Protein AF-0000000077507469 (afdb_homodimer)

Radius of gyration: 17.59 Å; Cα contacts (8 Å, |Δi|>4): 578; chains: 2; bounding box: 38×45×39 Å

Structure (mmCIF, N/CA/C/O backbone):
data_AF-0000000077507469-model_v1
#
loop_
_entity.id
_entity.type
_entity.pdbx_description
1 polymer 'Hypp2813 protein'
#
loop_
_atom_site.group_PDB
_atom_site.id
_atom_site.type_symbol
_atom_site.label_atom_id
_atom_site.label_alt_id
_atom_site.label_comp_id
_atom_site.label_asym_id
_atom_site.label_entity_id
_atom_site.label_seq_id
_atom_site.pdbx_PDB_ins_code
_atom_site.Cartn_x
_atom_site.Cartn_y
_atom_site.Cartn_z
_atom_site.occupancy
_atom_site.B_iso_or_equiv
_atom_site.auth_seq_id
_atom_site.auth_comp_id
_atom_site.auth_asym_id
_atom_site.auth_atom_id
_atom_site.pdbx_PDB_model_num
ATOM 1 N N . MET A 1 1 ? 20.359 3.641 8.773 1 57.88 1 MET A N 1
ATOM 2 C CA . MET A 1 1 ? 19.062 3.16 9.266 1 57.88 1 MET A CA 1
ATOM 3 C C . MET A 1 1 ? 18.5 4.102 10.32 1 57.88 1 MET A C 1
ATOM 5 O O . MET A 1 1 ? 17.328 4.473 10.273 1 57.88 1 MET A O 1
ATOM 9 N N . ALA A 1 2 ? 19.266 4.426 11.336 1 54.03 2 ALA A N 1
ATOM 10 C CA . ALA A 1 2 ? 18.859 5.336 12.406 1 54.03 2 ALA A CA 1
ATOM 11 C C . ALA A 1 2 ? 18.375 6.668 11.836 1 54.03 2 ALA A C 1
ATOM 13 O O . ALA A 1 2 ? 17.359 7.215 12.289 1 54.03 2 ALA A O 1
ATOM 14 N N . ASP A 1 3 ? 18.875 6.922 10.766 1 82.25 3 ASP A N 1
ATOM 15 C CA . ASP A 1 3 ? 18.578 8.227 10.172 1 82.25 3 ASP A CA 1
ATOM 16 C C . ASP A 1 3 ? 17.25 8.203 9.422 1 82.25 3 ASP A C 1
ATOM 18 O O . ASP A 1 3 ? 16.422 9.102 9.586 1 82.25 3 ASP A O 1
ATOM 22 N N . ALA A 1 4 ? 16.844 7.023 8.906 1 85.5 4 ALA A N 1
ATOM 23 C CA . ALA A 1 4 ? 15.586 6.926 8.18 1 85.5 4 ALA A CA 1
ATOM 24 C C . ALA A 1 4 ? 14.398 6.934 9.133 1 85.5 4 ALA A C 1
ATOM 26 O O . ALA A 1 4 ? 13.367 7.559 8.852 1 85.5 4 ALA A O 1
ATOM 27 N N . LYS A 1 5 ? 14.57 6.254 10.266 1 91.56 5 LYS A N 1
ATOM 28 C CA . LYS A 1 5 ? 13.5 6.184 11.258 1 91.56 5 LYS A CA 1
ATOM 29 C C . LYS A 1 5 ? 13.156 7.57 11.797 1 91.56 5 LYS A C 1
ATOM 31 O O . LYS A 1 5 ? 11.984 7.926 11.914 1 91.56 5 LYS A O 1
ATOM 36 N N . ALA A 1 6 ? 14.141 8.258 12.109 1 93.19 6 ALA A N 1
ATOM 37 C CA . ALA A 1 6 ? 13.93 9.602 12.641 1 93.19 6 ALA A CA 1
ATOM 38 C C . ALA A 1 6 ? 13.32 10.523 11.586 1 93.19 6 ALA A C 1
ATOM 40 O O . ALA A 1 6 ? 12.445 11.336 11.898 1 93.19 6 ALA A O 1
ATOM 41 N N . LEU A 1 7 ? 13.789 10.414 10.406 1 92.81 7 LEU A N 1
ATOM 42 C CA . LEU A 1 7 ? 13.289 11.227 9.305 1 92.81 7 LEU A CA 1
ATOM 43 C C . LEU A 1 7 ? 11.812 10.938 9.047 1 92.81 7 LEU A C 1
ATOM 45 O O . LEU A 1 7 ? 11.008 11.859 8.93 1 92.81 7 LEU A O 1
ATOM 49 N N . ILE A 1 8 ? 11.453 9.695 9.008 1 95.88 8 ILE A N 1
ATOM 50 C CA . ILE A 1 8 ? 10.078 9.289 8.727 1 95.88 8 ILE A CA 1
ATOM 51 C C . ILE A 1 8 ? 9.172 9.695 9.898 1 95.88 8 ILE A C 1
ATOM 53 O O . ILE A 1 8 ? 8.047 10.141 9.688 1 95.88 8 ILE A O 1
ATOM 57 N N . ALA A 1 9 ? 9.734 9.492 11.078 1 96.44 9 ALA A N 1
ATOM 58 C CA . ALA A 1 9 ? 8.961 9.93 12.242 1 96.44 9 ALA A CA 1
ATOM 59 C C . ALA A 1 9 ? 8.641 11.414 12.164 1 96.44 9 ALA A C 1
ATOM 61 O O . ALA A 1 9 ? 7.52 11.828 12.477 1 96.44 9 ALA A O 1
ATOM 62 N N . ALA A 1 10 ? 9.586 12.195 11.797 1 96.56 10 ALA A N 1
ATOM 63 C CA . ALA A 1 10 ? 9.375 13.641 11.664 1 96.56 10 ALA A CA 1
ATOM 64 C C . ALA A 1 10 ? 8.359 13.945 10.57 1 96.56 10 ALA A C 1
ATOM 66 O O . ALA A 1 10 ? 7.504 14.82 10.742 1 96.56 10 ALA A O 1
ATOM 67 N N . GLN A 1 11 ? 8.453 13.266 9.43 1 97.38 11 GLN A N 1
ATOM 68 C CA . GLN A 1 11 ? 7.504 13.445 8.336 1 97.38 11 GLN A CA 1
ATOM 69 C C . GLN A 1 11 ? 6.094 13.055 8.766 1 97.38 11 GLN A C 1
ATOM 71 O O . GLN A 1 11 ? 5.129 13.758 8.453 1 97.38 11 GLN A O 1
ATOM 76 N N . ASN A 1 12 ? 5.969 11.945 9.461 1 98.62 12 ASN A N 1
ATOM 77 C CA . ASN A 1 12 ? 4.672 11.484 9.938 1 98.62 12 ASN A CA 1
ATOM 78 C C . ASN A 1 12 ? 4.062 12.469 10.938 1 98.62 12 ASN A C 1
ATOM 80 O O . ASN A 1 12 ? 2.852 12.695 10.938 1 98.62 12 ASN A O 1
ATOM 84 N N . GLN A 1 13 ? 4.941 13.008 11.727 1 98.5 13 GLN A N 1
ATOM 85 C CA . GLN A 1 13 ? 4.469 14.008 12.68 1 98.5 13 GLN A CA 1
ATOM 86 C C . GLN A 1 13 ? 3.883 15.227 11.953 1 98.5 13 GLN A C 1
ATOM 88 O O . GLN A 1 13 ? 2.861 15.766 12.375 1 98.5 13 GLN A O 1
ATOM 93 N N . LYS A 1 14 ? 4.512 15.695 10.898 1 98.69 14 LYS A N 1
ATOM 94 C CA . LYS A 1 14 ? 3.979 16.797 10.102 1 98.69 14 LYS A CA 1
ATOM 95 C C . LYS A 1 14 ? 2.617 16.438 9.508 1 98.69 14 LYS A C 1
ATOM 97 O O . LYS A 1 14 ? 1.699 17.266 9.516 1 98.69 14 LYS A O 1
ATOM 102 N N . PHE A 1 15 ? 2.521 15.25 9.016 1 98.88 15 PHE A N 1
ATOM 103 C CA . PHE A 1 15 ? 1.272 14.773 8.43 1 98.88 15 PHE A CA 1
ATOM 104 C C . PHE A 1 15 ? 0.148 14.805 9.461 1 98.88 15 PHE A C 1
ATOM 106 O O . PHE A 1 15 ? -0.914 15.383 9.211 1 98.88 15 PHE A O 1
ATOM 113 N N . MET A 1 16 ? 0.421 14.227 10.625 1 98.81 16 MET A N 1
ATOM 114 C CA . MET A 1 16 ? -0.571 14.148 11.688 1 98.81 16 MET A CA 1
ATOM 115 C C . MET A 1 16 ? -0.954 15.547 12.18 1 98.81 16 MET A C 1
ATOM 117 O O . MET A 1 16 ? -2.123 15.812 12.461 1 98.81 16 MET A O 1
ATOM 121 N N . ALA A 1 17 ? -0.011 16.422 12.242 1 98.75 17 ALA A N 1
ATOM 122 C CA . ALA A 1 17 ? -0.265 17.781 12.688 1 98.75 17 ALA A CA 1
ATOM 123 C C . ALA A 1 17 ? -1.161 18.531 11.695 1 98.75 17 ALA A C 1
ATOM 125 O O . ALA A 1 17 ? -2.092 19.234 12.102 1 98.75 17 ALA A O 1
ATOM 126 N N . CYS A 1 18 ? -0.852 18.406 10.367 1 98.81 18 CYS A N 1
ATOM 127 C CA . CYS A 1 18 ? -1.681 19.031 9.352 1 98.81 18 CYS A CA 1
ATOM 128 C C . CYS A 1 18 ? -3.107 18.5 9.398 1 98.81 18 CYS A C 1
ATOM 130 O O . CYS A 1 18 ? -4.066 19.266 9.281 1 98.81 18 CYS A O 1
ATOM 132 N N . PHE A 1 19 ? -3.232 17.203 9.555 1 98.69 19 PHE A N 1
ATOM 133 C CA . PHE A 1 19 ? -4.555 16.594 9.617 1 98.69 19 PHE A CA 1
ATOM 134 C C . PHE A 1 19 ? -5.34 17.125 10.812 1 98.69 19 PHE A C 1
ATOM 136 O O . PHE A 1 19 ? -6.496 17.531 10.672 1 98.69 19 PHE A O 1
ATOM 143 N N 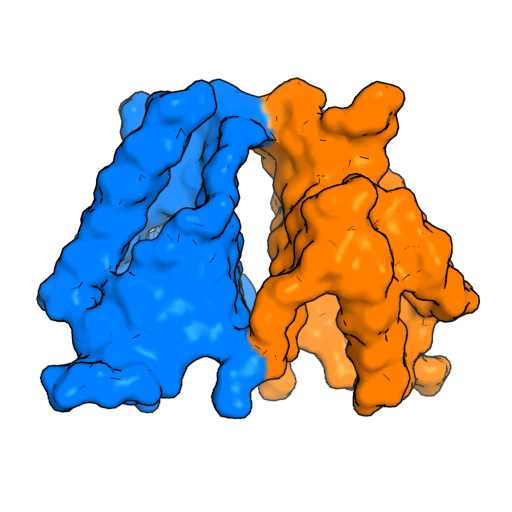. LYS A 1 20 ? -4.734 17.125 11.969 1 97.94 20 LYS A N 1
ATOM 144 C CA . LYS A 1 20 ? -5.375 17.594 13.195 1 97.94 20 LYS A CA 1
ATOM 145 C C . LYS A 1 20 ? -5.82 19.047 13.062 1 97.94 20 LYS A C 1
ATOM 147 O O . LYS A 1 20 ? -6.895 19.422 13.539 1 97.94 20 LYS A O 1
ATOM 152 N N . ALA A 1 21 ? -5.055 19.844 12.398 1 98.19 21 ALA A N 1
ATOM 153 C CA . ALA A 1 21 ? -5.32 21.266 12.234 1 98.19 21 ALA A CA 1
ATOM 154 C C . ALA A 1 21 ? -6.324 21.516 11.109 1 98.19 21 ALA A C 1
ATOM 156 O O . ALA A 1 21 ? -6.707 22.656 10.859 1 98.19 21 ALA A O 1
ATOM 157 N N . ASN A 1 22 ? -6.691 20.438 10.406 1 97.94 22 ASN A N 1
ATOM 158 C CA . ASN A 1 22 ? -7.527 20.531 9.211 1 97.94 22 ASN A CA 1
ATOM 159 C C . ASN A 1 22 ? -6.871 21.391 8.133 1 97.94 22 ASN A C 1
ATOM 161 O O . ASN A 1 22 ? -7.551 22.141 7.434 1 97.94 22 ASN A O 1
ATOM 165 N N . ASP A 1 23 ? -5.602 21.391 8.117 1 98.56 23 ASP A N 1
ATOM 166 C CA . ASP A 1 23 ? -4.824 22.062 7.074 1 98.56 23 ASP A CA 1
ATOM 167 C C . ASP A 1 23 ? -4.57 21.109 5.898 1 98.56 23 ASP A C 1
ATOM 169 O O . ASP A 1 23 ? -3.434 20.688 5.676 1 98.56 23 ASP A O 1
ATOM 173 N N . MET A 1 24 ? -5.574 20.938 5.07 1 98.25 24 MET A N 1
ATOM 174 C CA . MET A 1 24 ? -5.492 19.953 4.004 1 98.25 24 MET A CA 1
ATOM 175 C C . MET A 1 24 ? -4.57 20.422 2.887 1 98.25 24 MET A C 1
ATOM 177 O O . MET A 1 24 ? -3.914 19.609 2.232 1 98.25 24 MET A O 1
ATOM 181 N N . LYS A 1 25 ? -4.523 21.672 2.711 1 98.25 25 LYS A N 1
ATOM 182 C CA . LYS A 1 25 ? -3.561 22.188 1.744 1 98.25 25 LYS A CA 1
ATOM 183 C C . LYS A 1 25 ? -2.129 21.938 2.207 1 98.25 25 LYS A C 1
ATOM 185 O O . LYS A 1 25 ? -1.276 21.531 1.417 1 98.25 25 LYS A O 1
ATOM 190 N N . GLY A 1 26 ? -1.85 22.266 3.488 1 98.69 26 GLY A N 1
ATOM 191 C CA . GLY A 1 26 ? -0.547 21.969 4.059 1 98.69 26 GLY A CA 1
ATOM 192 C C . GLY A 1 26 ? -0.196 20.484 3.986 1 98.69 26 GLY A C 1
ATOM 193 O O . GLY A 1 26 ? 0.949 20.125 3.703 1 98.69 26 GLY A O 1
ATOM 194 N N . LEU A 1 27 ? -1.192 19.641 4.23 1 98.81 27 LEU A N 1
ATOM 195 C CA . LEU A 1 27 ? -0.998 18.203 4.148 1 98.81 27 LEU A CA 1
ATOM 196 C C . LEU A 1 27 ? -0.625 17.781 2.732 1 98.81 27 LEU A C 1
ATOM 198 O O . LEU A 1 27 ? 0.323 17.016 2.535 1 98.81 27 LEU A O 1
ATOM 202 N N . ALA A 1 28 ? -1.371 18.281 1.758 1 98.75 28 ALA A N 1
ATOM 203 C CA . ALA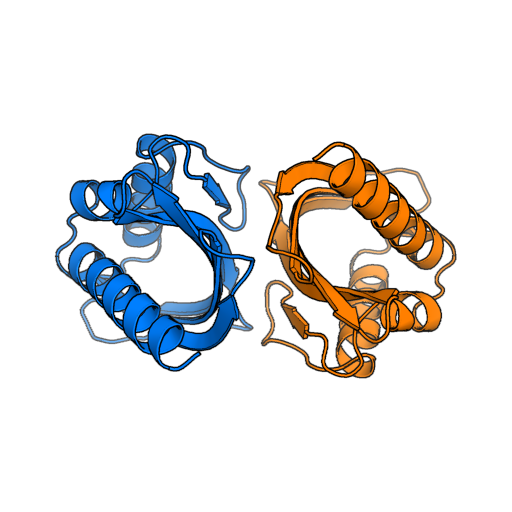 A 1 28 ? -1.096 17.969 0.356 1 98.75 28 ALA A CA 1
ATOM 204 C C . ALA A 1 28 ? 0.305 18.422 -0.04 1 98.75 28 ALA A C 1
ATOM 206 O O . ALA A 1 28 ? 0.966 17.781 -0.86 1 98.75 28 ALA A O 1
ATOM 207 N N . ASN A 1 29 ? 0.76 19.5 0.568 1 98.75 29 ASN A N 1
ATOM 208 C CA . ASN A 1 29 ? 2.07 20.062 0.254 1 98.75 29 ASN A CA 1
ATOM 209 C C . ASN A 1 29 ? 3.199 19.188 0.79 1 98.75 29 ASN A C 1
ATOM 211 O O . ASN A 1 29 ? 4.367 19.391 0.455 1 98.75 29 ASN A O 1
ATOM 215 N N . LEU A 1 30 ? 2.863 18.234 1.65 1 98.81 30 LEU A N 1
ATOM 216 C CA . LEU A 1 30 ? 3.854 17.25 2.096 1 98.81 30 LEU A CA 1
ATOM 217 C C . LEU A 1 30 ? 4.125 16.219 1.007 1 98.81 30 LEU A C 1
ATOM 219 O O . LEU A 1 30 ? 5.082 15.445 1.104 1 98.81 30 LEU A O 1
ATOM 223 N N . PHE A 1 31 ? 3.297 16.188 -0.024 1 98.88 31 PHE A N 1
ATOM 224 C CA . PHE A 1 31 ? 3.461 15.281 -1.151 1 98.88 31 PHE A CA 1
ATOM 225 C C . PHE A 1 31 ? 4.258 15.945 -2.27 1 98.88 31 PHE A C 1
ATOM 227 O O . PHE A 1 31 ? 4.277 17.172 -2.383 1 98.88 31 PHE A O 1
ATOM 234 N N . THR A 1 32 ? 4.961 15.094 -3.037 1 98.38 32 THR A N 1
ATOM 235 C CA . THR A 1 32 ? 5.48 15.617 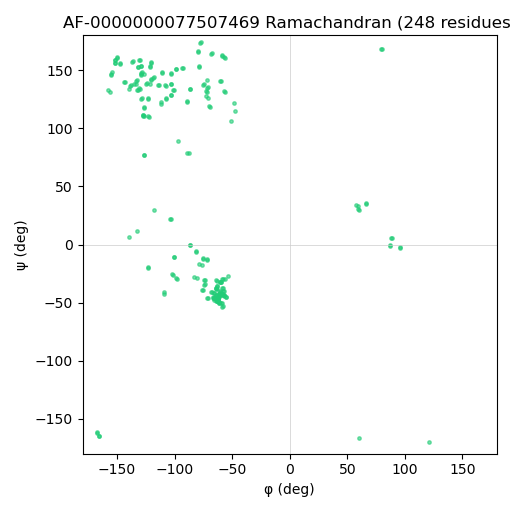-4.297 1 98.38 32 THR A CA 1
ATOM 236 C C . THR A 1 32 ? 4.352 16.172 -5.164 1 98.38 32 THR A C 1
ATOM 238 O O . THR A 1 32 ? 3.186 15.82 -4.969 1 98.38 32 THR A O 1
ATOM 241 N N . GLU A 1 33 ? 4.707 17.016 -6.152 1 98.25 33 GLU A N 1
ATOM 242 C CA . GLU A 1 33 ? 3.705 17.594 -7.039 1 98.25 33 GLU A CA 1
ATOM 243 C C . GLU A 1 33 ? 2.955 16.5 -7.805 1 98.25 33 GLU A C 1
ATOM 245 O O . GLU A 1 33 ? 1.765 16.656 -8.086 1 98.25 33 GLU A O 1
ATOM 250 N N . ASP A 1 34 ? 3.639 15.422 -8.094 1 97.75 34 ASP A N 1
ATOM 251 C CA . ASP A 1 34 ? 3.041 14.305 -8.82 1 97.75 34 ASP A CA 1
ATOM 252 C C . ASP A 1 34 ? 2.721 13.148 -7.879 1 97.75 34 ASP A C 1
ATOM 254 O O . ASP A 1 34 ? 2.725 11.984 -8.289 1 97.75 34 ASP A O 1
ATOM 258 N N . GLY A 1 35 ? 2.594 13.461 -6.605 1 98.12 35 GLY A N 1
ATOM 259 C CA . GLY A 1 35 ? 2.264 12.422 -5.637 1 98.12 35 GLY A CA 1
ATOM 260 C C . GLY A 1 35 ? 0.952 11.727 -5.938 1 98.12 35 GLY A C 1
ATOM 261 O O . GLY A 1 35 ? 0.156 12.203 -6.746 1 98.12 35 GLY A O 1
ATOM 262 N N . LYS A 1 36 ? 0.743 10.578 -5.355 1 98.31 36 LYS A N 1
ATOM 263 C CA . LYS A 1 36 ? -0.439 9.75 -5.574 1 98.31 36 LYS A CA 1
ATOM 264 C C . LYS A 1 36 ? -1.019 9.266 -4.246 1 98.31 36 LYS A C 1
ATOM 266 O O . LYS A 1 36 ? -0.274 8.922 -3.324 1 98.31 36 LYS A O 1
ATOM 271 N N . ILE A 1 37 ? -2.271 9.25 -4.203 1 98.88 37 ILE A N 1
ATOM 272 C CA . ILE A 1 37 ? -2.967 8.641 -3.074 1 98.88 37 ILE A CA 1
ATOM 273 C C . ILE A 1 37 ? -3.938 7.574 -3.584 1 98.88 37 ILE A C 1
ATOM 275 O O . ILE A 1 37 ? -4.609 7.773 -4.602 1 98.88 37 ILE A O 1
ATOM 279 N N . MET A 1 38 ? -3.988 6.48 -2.91 1 98.88 38 MET A N 1
ATOM 280 C CA . MET A 1 38 ? -4.707 5.277 -3.324 1 98.88 38 MET A CA 1
ATOM 281 C C . MET A 1 38 ? -5.656 4.809 -2.227 1 98.88 38 MET A C 1
ATOM 283 O O . MET A 1 38 ? -5.379 3.824 -1.539 1 98.88 38 MET A O 1
ATOM 287 N N . PRO A 1 39 ? -6.785 5.488 -2.105 1 98.5 39 PRO A N 1
ATOM 288 C CA . PRO A 1 39 ? -7.758 5.148 -1.065 1 98.5 39 PRO A CA 1
ATOM 289 C C . PRO A 1 39 ? -8.609 3.93 -1.428 1 98.5 39 PRO A C 1
ATOM 291 O O . PRO A 1 39 ? -8.781 3.623 -2.609 1 98.5 39 PRO A O 1
ATOM 294 N N . PRO A 1 40 ? -9.094 3.223 -0.358 1 97.69 40 PRO A N 1
ATOM 295 C CA . PRO A 1 40 ? -10.086 2.195 -0.685 1 97.69 40 PRO A CA 1
ATOM 296 C C . PRO A 1 40 ? -11.328 2.768 -1.358 1 97.69 40 PRO A C 1
ATOM 298 O O . PRO A 1 40 ? -11.773 3.869 -1.017 1 97.69 40 PRO A O 1
ATOM 301 N N . GLY A 1 41 ? -11.805 2.029 -2.334 1 96.69 41 GLY A N 1
ATOM 302 C CA . GLY A 1 41 ? -13.109 2.348 -2.898 1 96.69 41 GLY A CA 1
ATOM 303 C C . GLY A 1 41 ? -13.039 3.344 -4.039 1 96.69 41 GLY A C 1
ATOM 304 O O . GLY 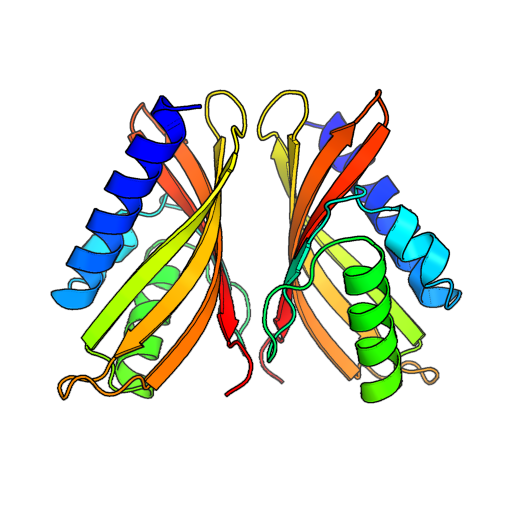A 1 41 ? -14.07 3.811 -4.531 1 96.69 41 GLY A O 1
ATOM 305 N N . SER A 1 42 ? -11.891 3.717 -4.469 1 97 42 SER A N 1
ATOM 306 C CA . SER A 1 42 ? -11.727 4.66 -5.57 1 97 42 SER A CA 1
ATOM 307 C C . SER A 1 42 ? -10.438 4.398 -6.34 1 97 42 SER A C 1
ATOM 309 O O . SER A 1 42 ? -9.555 3.691 -5.855 1 97 42 SER A O 1
ATOM 311 N N . ASP A 1 43 ? -10.391 4.922 -7.566 1 97.38 43 ASP A N 1
ATOM 312 C CA . ASP A 1 43 ? -9.148 4.867 -8.344 1 97.38 43 ASP A CA 1
ATOM 313 C C . ASP A 1 43 ? -8.07 5.742 -7.711 1 97.38 43 ASP A C 1
ATOM 315 O O . ASP A 1 43 ? -8.359 6.566 -6.84 1 97.38 43 ASP A O 1
ATOM 319 N N . THR A 1 44 ? -6.844 5.52 -8.133 1 98.5 44 THR A N 1
ATOM 320 C CA . THR A 1 44 ? -5.723 6.355 -7.715 1 98.5 44 THR A CA 1
ATOM 321 C C . THR A 1 44 ? -5.984 7.82 -8.047 1 98.5 44 THR A C 1
ATOM 323 O O . THR A 1 44 ? -6.43 8.141 -9.156 1 98.5 44 THR A O 1
ATOM 326 N N . ARG A 1 45 ? -5.766 8.648 -7.086 1 98.62 45 ARG A N 1
ATOM 327 C CA . ARG A 1 45 ? -5.805 10.086 -7.34 1 98.62 45 ARG A CA 1
ATOM 328 C C . ARG A 1 45 ? -4.395 10.664 -7.426 1 98.62 45 ARG A C 1
ATOM 330 O O . ARG A 1 45 ? -3.523 10.312 -6.629 1 98.62 45 ARG A O 1
ATOM 337 N N . HIS A 1 46 ? -4.23 11.539 -8.398 1 98.44 46 HIS A N 1
ATOM 338 C CA . HIS A 1 46 ? -2.895 12.047 -8.688 1 98.44 46 HIS A CA 1
ATOM 339 C C . HIS A 1 46 ? -2.773 13.523 -8.32 1 98.44 46 HIS A C 1
ATOM 341 O O . HIS A 1 46 ? -3.736 14.281 -8.453 1 98.44 46 HIS A O 1
ATOM 347 N N . GLY A 1 47 ? -1.559 13.891 -7.895 1 98.56 47 GLY A N 1
ATOM 348 C CA . GLY A 1 47 ? -1.243 15.281 -7.605 1 98.56 47 GLY A CA 1
ATOM 349 C C . GLY A 1 47 ? -1.732 15.734 -6.246 1 98.56 47 GLY A C 1
ATOM 350 O O . GLY A 1 47 ? -2.541 15.047 -5.613 1 98.56 47 GLY A O 1
ATOM 351 N N . ARG A 1 48 ? -1.267 16.891 -5.84 1 98.75 48 ARG A N 1
ATOM 352 C CA . ARG A 1 48 ? -1.599 17.453 -4.531 1 98.75 48 ARG A CA 1
ATOM 353 C C . ARG A 1 48 ? -3.092 17.75 -4.422 1 98.75 48 ARG A C 1
ATOM 355 O O . ARG A 1 48 ? -3.68 17.609 -3.35 1 98.75 48 ARG A O 1
ATOM 362 N N . GLU A 1 49 ? -3.668 18.062 -5.562 1 98.5 49 GLU A N 1
ATOM 363 C CA . GLU A 1 49 ? -5.113 18.266 -5.555 1 98.5 49 GLU A CA 1
ATOM 364 C C . GLU A 1 49 ? -5.855 16.969 -5.238 1 98.5 49 GLU A C 1
ATOM 366 O O . GLU A 1 49 ? -6.828 16.984 -4.48 1 98.5 49 GLU A O 1
ATOM 371 N N . GLY A 1 50 ? -5.457 15.883 -5.875 1 98.56 50 GLY A N 1
ATOM 372 C CA . GLY A 1 50 ? -6.043 14.586 -5.57 1 98.56 50 GLY A CA 1
ATOM 373 C C . GLY A 1 50 ? -5.875 14.18 -4.117 1 98.56 50 GLY A C 1
ATOM 374 O O . GLY A 1 50 ? -6.82 13.688 -3.492 1 98.56 50 GLY A O 1
ATOM 375 N N . VAL A 1 51 ? -4.703 14.398 -3.568 1 98.69 51 VAL A N 1
ATOM 376 C CA . VAL A 1 51 ? -4.406 14.078 -2.176 1 98.69 51 VAL A CA 1
ATOM 377 C C . VAL A 1 51 ? -5.32 14.875 -1.254 1 98.69 51 VAL A C 1
ATOM 379 O O . VAL A 1 51 ? -5.953 14.32 -0.356 1 98.69 51 VAL A O 1
ATOM 382 N N . GLN A 1 52 ? -5.348 16.188 -1.537 1 98.69 52 GLN A N 1
ATOM 383 C CA . GLN A 1 52 ? -6.188 17.062 -0.725 1 98.69 52 GLN A CA 1
ATOM 384 C C . GLN A 1 52 ? -7.641 16.609 -0.75 1 98.69 52 GLN A C 1
ATOM 386 O O . GLN A 1 52 ? -8.305 16.562 0.291 1 98.69 52 GLN A O 1
ATOM 391 N N . HIS A 1 53 ? -8.102 16.266 -1.912 1 98.5 53 HIS A N 1
ATOM 392 C CA . HIS A 1 53 ? -9.492 15.836 -2.061 1 98.5 53 HIS A CA 1
ATOM 393 C C . HIS A 1 53 ? -9.758 14.562 -1.27 1 98.5 53 HIS A C 1
ATOM 395 O O . HIS A 1 53 ? -10.75 14.477 -0.544 1 98.5 53 HIS A O 1
ATOM 401 N N . VAL A 1 54 ? -8.961 13.578 -1.375 1 98.44 54 VAL A N 1
ATOM 402 C CA . VAL A 1 54 ? -9.164 12.281 -0.738 1 98.44 54 VAL A CA 1
ATOM 403 C C . VAL A 1 54 ? -9.148 12.445 0.781 1 98.44 54 VAL A C 1
ATOM 405 O O . VAL A 1 54 ? -10.039 11.938 1.472 1 98.44 54 VAL A O 1
ATOM 408 N N . LEU A 1 55 ? -8.18 13.18 1.317 1 98.44 55 LEU A N 1
ATOM 409 C CA . LEU A 1 55 ? -8.039 13.273 2.766 1 98.44 55 LEU A CA 1
ATOM 410 C C . LEU A 1 55 ? -9.125 14.164 3.363 1 98.44 55 LEU A C 1
ATOM 412 O O . LEU A 1 55 ? -9.609 13.898 4.465 1 98.44 55 LEU A O 1
ATOM 416 N N . SER A 1 56 ? -9.477 15.18 2.607 1 98.31 56 SER A N 1
ATOM 417 C CA . SER A 1 56 ? -10.602 15.992 3.043 1 98.31 56 SER A CA 1
ATOM 418 C C . SER A 1 56 ? -11.891 15.172 3.08 1 98.31 56 SER A C 1
ATOM 420 O O . SER A 1 56 ? -12.664 15.258 4.039 1 98.31 56 SER A O 1
ATOM 422 N N . SER A 1 57 ? -12.133 14.445 1.976 1 97.94 57 SER A N 1
ATOM 423 C CA . SER A 1 57 ? -13.328 13.609 1.905 1 97.94 57 SER A CA 1
ATOM 424 C C . SER A 1 57 ? -13.336 12.555 3.006 1 97.94 57 SER A C 1
ATOM 426 O O . SER A 1 57 ? -14.375 12.273 3.598 1 97.94 57 SER A O 1
ATOM 428 N N . TYR A 1 58 ? -12.242 11.992 3.273 1 97.81 58 TYR A N 1
ATOM 429 C CA . TYR A 1 58 ? -12.078 11.008 4.34 1 97.81 58 TYR A CA 1
ATOM 430 C C . TYR A 1 58 ? -12.453 11.609 5.691 1 97.81 58 TYR A C 1
ATOM 432 O O . TYR A 1 58 ? -13.25 11.031 6.434 1 97.81 58 TYR A O 1
ATOM 440 N N . ARG A 1 59 ? -11.82 12.719 5.957 1 97.69 59 ARG A N 1
ATOM 441 C CA . ARG A 1 59 ? -12.086 13.43 7.203 1 97.69 59 ARG A CA 1
ATOM 442 C C . ARG A 1 59 ? -13.578 13.734 7.348 1 97.69 59 ARG A C 1
ATOM 444 O O . ARG A 1 59 ? -14.164 13.492 8.398 1 97.69 59 ARG A O 1
ATOM 451 N N . MET A 1 60 ? -14.188 14.203 6.301 1 96.81 60 MET A N 1
ATOM 452 C CA . MET A 1 60 ? -15.586 14.617 6.328 1 96.81 60 MET A CA 1
ATOM 453 C C . MET A 1 60 ? -16.516 13.406 6.441 1 96.81 60 MET A C 1
ATOM 455 O O . MET A 1 60 ? -17.438 13.398 7.258 1 96.81 60 MET A O 1
ATOM 459 N N . ALA A 1 61 ? -16.281 12.414 5.688 1 96.5 61 ALA A N 1
ATOM 460 C CA . ALA A 1 61 ? -17.141 11.242 5.625 1 96.5 61 ALA A CA 1
ATOM 461 C C . ALA A 1 61 ? -17.172 10.516 6.965 1 96.5 61 ALA A C 1
ATOM 463 O O . ALA A 1 61 ? -18.219 10 7.375 1 96.5 61 ALA A O 1
ATOM 464 N N . LEU A 1 62 ? -16.062 10.492 7.66 1 96.06 62 LEU A N 1
ATOM 465 C CA . LEU A 1 62 ? -15.984 9.695 8.883 1 96.06 62 LEU A CA 1
ATOM 466 C C . LEU A 1 62 ? -16.141 10.578 10.117 1 96.06 62 LEU A C 1
ATOM 468 O O . LEU A 1 62 ? -16.266 10.078 11.234 1 96.06 62 LEU A O 1
ATOM 472 N N . GLY A 1 63 ? -16.094 11.859 9.883 1 96.75 63 GLY A N 1
ATOM 473 C CA . GLY A 1 63 ? -16.188 12.797 10.992 1 96.75 63 GLY A CA 1
ATOM 474 C C . GLY A 1 63 ? -15 12.727 11.938 1 96.75 63 GLY A C 1
ATOM 475 O O . GLY A 1 63 ? -15.164 12.828 13.156 1 96.75 63 GLY A O 1
ATOM 476 N N . VAL A 1 64 ? -13.82 12.469 11.383 1 97.69 64 VAL A N 1
ATOM 477 C CA . VAL A 1 64 ? -12.641 12.312 12.219 1 97.69 64 VAL A CA 1
ATOM 478 C C . VAL A 1 64 ? -11.844 13.609 12.234 1 97.69 64 VAL A C 1
ATOM 480 O O . VAL A 1 64 ? -11.82 14.344 11.25 1 97.69 64 VAL A O 1
ATOM 483 N N . THR A 1 65 ? -11.133 13.82 13.375 1 97.5 65 THR A N 1
ATOM 484 C CA . THR A 1 65 ? -10.391 15.062 13.523 1 97.5 65 THR A CA 1
ATOM 485 C C . THR A 1 65 ? -8.914 14.781 13.781 1 97.5 65 THR A C 1
ATOM 487 O O . THR A 1 65 ? -8.078 15.68 13.664 1 97.5 65 THR A O 1
ATOM 490 N N . THR A 1 66 ? -8.641 13.555 14.219 1 97.81 66 THR A N 1
ATOM 491 C CA . THR A 1 66 ? -7.246 13.203 14.461 1 97.81 66 THR A CA 1
ATOM 492 C C . THR A 1 66 ? -6.891 11.891 13.766 1 97.81 66 THR A C 1
ATOM 494 O O . THR A 1 66 ? -7.758 11.047 13.539 1 97.81 66 THR A O 1
ATOM 497 N N . LEU A 1 67 ? -5.684 11.836 13.344 1 98.12 67 LEU A N 1
ATOM 498 C CA . LEU A 1 67 ? -5.055 10.672 12.734 1 98.12 67 LEU A CA 1
ATOM 499 C C . LEU A 1 67 ? -3.723 10.359 13.414 1 98.12 67 LEU A C 1
ATOM 501 O O . LEU A 1 67 ? -2.906 11.258 13.625 1 98.12 67 LEU A O 1
ATOM 505 N N . LYS A 1 68 ? -3.582 9.203 13.852 1 98.06 68 LYS A N 1
ATOM 506 C CA . LYS A 1 68 ? -2.32 8.75 14.43 1 98.06 68 LYS A CA 1
ATOM 507 C C . LYS A 1 68 ? -1.656 7.695 13.547 1 98.06 68 LYS A C 1
ATOM 509 O O . LYS A 1 68 ? -2.264 6.668 13.234 1 98.06 68 LYS A O 1
ATOM 514 N N . LEU A 1 69 ? -0.509 8.008 13.18 1 98.62 69 LEU A N 1
ATOM 515 C CA . LEU A 1 69 ? 0.303 7.055 12.438 1 98.62 69 LEU A CA 1
ATOM 516 C C . LEU A 1 69 ? 1.332 6.387 13.344 1 98.62 69 LEU A C 1
ATOM 518 O O . LEU A 1 69 ? 1.989 7.059 14.141 1 98.62 69 LEU A O 1
ATOM 522 N N . LYS A 1 70 ? 1.446 5.137 13.266 1 98.06 70 LYS A N 1
ATOM 523 C CA . LYS A 1 70 ? 2.498 4.375 13.93 1 98.06 70 LYS A CA 1
ATOM 524 C C . LYS A 1 70 ? 3.307 3.557 12.93 1 98.06 70 LYS A C 1
ATOM 526 O O . LYS A 1 70 ? 2.82 2.555 12.406 1 98.06 70 LYS A O 1
ATOM 531 N N . SER A 1 71 ? 4.566 3.984 12.758 1 98.06 71 SER A N 1
ATOM 532 C CA . SER A 1 71 ? 5.465 3.262 11.859 1 98.06 71 SER A CA 1
ATOM 533 C C . SER A 1 71 ? 5.895 1.93 12.469 1 98.06 71 SER A C 1
ATOM 535 O O . SER A 1 71 ? 6.34 1.881 13.617 1 98.06 71 SER A O 1
ATOM 537 N N . GLU A 1 72 ? 5.73 0.913 11.734 1 97.62 72 GLU A N 1
ATOM 538 C CA . GLU A 1 72 ? 6.176 -0.396 12.203 1 97.62 72 GLU A CA 1
ATOM 539 C C . GLU A 1 72 ? 7.488 -0.803 11.539 1 97.62 72 GLU A C 1
ATOM 541 O O . GLU A 1 72 ? 8.266 -1.58 12.109 1 97.62 72 GLU A O 1
ATOM 546 N N . GLU A 1 73 ? 7.75 -0.29 10.383 1 96 73 GLU A N 1
ATOM 547 C CA . GLU A 1 73 ? 8.945 -0.622 9.609 1 96 73 GLU A CA 1
ATOM 548 C C . GLU A 1 73 ? 9.266 0.475 8.594 1 96 73 GLU A C 1
ATOM 550 O O . GLU A 1 73 ? 8.367 0.997 7.93 1 96 73 GLU A O 1
ATOM 555 N N . VAL A 1 74 ? 10.5 0.807 8.617 1 94.12 74 VAL A N 1
ATOM 556 C CA . VAL A 1 74 ? 10.969 1.764 7.617 1 94.12 74 VAL A CA 1
ATOM 557 C C . VAL A 1 74 ? 12.172 1.185 6.871 1 94.12 74 VAL A C 1
ATOM 559 O O . VAL A 1 74 ? 12.938 0.398 7.43 1 94.12 74 VAL A O 1
ATOM 562 N N . GLY A 1 75 ? 12.273 1.529 5.648 1 87.06 75 GLY A N 1
ATOM 563 C CA . GLY A 1 75 ? 13.453 1.05 4.953 1 87.06 75 GLY A CA 1
ATOM 564 C C . GLY A 1 75 ? 13.852 1.928 3.779 1 87.06 75 GLY A C 1
ATOM 565 O O . GLY A 1 75 ? 13.008 2.607 3.191 1 87.06 75 GLY A O 1
ATOM 566 N N . PRO A 1 76 ? 15.148 1.92 3.592 1 76.5 76 PRO A N 1
ATOM 567 C CA . PRO A 1 76 ? 15.656 2.621 2.408 1 76.5 76 PRO A CA 1
ATOM 568 C C . PRO A 1 76 ? 15.344 1.882 1.107 1 76.5 76 PRO A C 1
ATOM 570 O O . PRO A 1 76 ? 15.273 0.651 1.095 1 76.5 76 PRO A O 1
ATOM 573 N N . MET A 1 77 ? 15.008 2.602 0.067 1 71.62 77 MET A N 1
ATOM 574 C CA . MET A 1 77 ? 14.859 2.096 -1.295 1 71.62 77 MET A CA 1
ATOM 575 C C . MET A 1 77 ? 15.867 2.762 -2.232 1 71.62 77 MET A C 1
ATOM 577 O O . MET A 1 77 ? 15.578 2.949 -3.418 1 71.62 77 MET A O 1
ATOM 581 N N . GLY A 1 78 ? 16.922 3.092 -1.622 1 73.75 78 GLY A N 1
ATOM 582 C CA . GLY A 1 78 ? 17.969 3.879 -2.266 1 73.75 78 GLY A CA 1
ATOM 583 C C . GLY A 1 78 ? 18.25 5.184 -1.549 1 73.75 78 GLY A C 1
ATOM 584 O O . GLY A 1 78 ? 17.75 5.422 -0.45 1 73.75 78 GLY A O 1
ATOM 585 N N . SER A 1 79 ? 19.016 5.949 -2.232 1 77.25 79 SER A N 1
ATOM 586 C CA . SER A 1 79 ? 19.484 7.172 -1.581 1 77.25 79 SER A CA 1
ATOM 587 C C . SER A 1 79 ? 18.375 8.227 -1.542 1 77.25 79 SER A C 1
ATOM 589 O O . SER A 1 79 ? 18.375 9.094 -0.664 1 77.25 79 SER A O 1
ATOM 591 N N . ASP A 1 80 ? 17.344 8.062 -2.363 1 88 80 ASP A N 1
ATOM 592 C CA . ASP A 1 80 ? 16.391 9.156 -2.469 1 88 80 ASP A CA 1
ATOM 593 C C . ASP A 1 80 ? 14.953 8.633 -2.355 1 88 80 ASP A C 1
ATOM 595 O O . ASP A 1 80 ? 14.008 9.328 -2.73 1 88 80 ASP A O 1
ATOM 599 N N . VAL A 1 81 ? 14.82 7.465 -1.984 1 91.38 81 VAL A N 1
ATOM 600 C CA . VAL A 1 81 ? 13.492 6.879 -1.812 1 91.38 81 VAL A CA 1
ATOM 601 C C . VAL A 1 81 ? 13.469 6.027 -0.544 1 91.38 81 VAL A C 1
ATOM 603 O O . VAL A 1 81 ? 14.414 5.293 -0.263 1 91.38 81 VAL A O 1
ATOM 606 N N . MET A 1 82 ? 12.406 6.133 0.267 1 92.69 82 MET A N 1
ATOM 607 C CA . MET A 1 82 ? 12.172 5.332 1.466 1 92.69 82 MET A CA 1
ATOM 608 C C . MET A 1 82 ? 10.719 4.875 1.537 1 92.69 82 MET A C 1
ATOM 610 O O . MET A 1 82 ? 9.852 5.449 0.88 1 92.69 82 MET A O 1
ATOM 614 N N . TYR A 1 83 ? 10.578 3.834 2.252 1 94.81 83 TYR A N 1
ATOM 615 C CA . TYR A 1 83 ? 9.195 3.451 2.518 1 94.81 83 TYR A CA 1
ATOM 616 C C . TYR A 1 83 ? 8.914 3.41 4.016 1 94.81 83 TYR A C 1
ATOM 618 O O . TYR A 1 83 ? 9.844 3.293 4.82 1 94.81 83 TYR A O 1
ATOM 626 N N . ASP A 1 84 ? 7.73 3.619 4.383 1 97.44 84 ASP A N 1
ATOM 627 C CA . ASP A 1 84 ? 7.18 3.535 5.73 1 97.44 84 ASP A CA 1
ATOM 628 C C . ASP A 1 84 ? 5.941 2.643 5.766 1 97.44 84 ASP A C 1
ATOM 630 O O . ASP A 1 84 ? 4.93 2.951 5.129 1 97.44 84 ASP A O 1
ATOM 634 N N . ARG A 1 85 ? 6.023 1.521 6.363 1 98.44 85 ARG A N 1
ATOM 635 C CA . ARG A 1 85 ? 4.891 0.633 6.59 1 98.44 85 ARG A CA 1
ATOM 636 C C . ARG A 1 85 ? 4.406 0.719 8.039 1 98.44 85 ARG A C 1
ATOM 638 O O . ARG A 1 85 ? 5.203 0.604 8.969 1 98.44 85 ARG A O 1
ATOM 645 N N . GLY A 1 86 ? 3.119 0.932 8.18 1 98.56 86 GLY A N 1
ATOM 646 C CA . GLY A 1 86 ? 2.631 1.032 9.547 1 98.56 86 GLY A CA 1
ATOM 647 C C . GLY A 1 86 ? 1.121 0.933 9.648 1 98.56 86 GLY A C 1
ATOM 648 O O . GLY A 1 86 ? 0.467 0.391 8.758 1 98.56 86 GLY A O 1
ATOM 649 N N . ILE A 1 87 ? 0.635 1.335 10.82 1 98.75 87 ILE A N 1
ATOM 650 C CA . ILE A 1 87 ? -0.797 1.322 11.102 1 98.75 87 ILE A CA 1
ATOM 651 C C . ILE A 1 87 ? -1.271 2.734 11.438 1 98.75 87 ILE A C 1
ATOM 653 O O . ILE A 1 87 ? -0.463 3.6 11.789 1 98.75 87 ILE A O 1
ATOM 657 N N . TYR A 1 88 ? -2.52 2.951 11.242 1 98.69 88 TYR A N 1
ATOM 658 C CA . TYR A 1 88 ? -3.111 4.23 11.609 1 98.69 88 TYR A CA 1
ATOM 659 C C . TYR A 1 88 ? -4.391 4.031 12.414 1 98.69 88 TYR A C 1
ATOM 661 O O . TYR A 1 88 ? -5.031 2.98 12.328 1 98.69 88 TYR A O 1
ATOM 669 N N . THR A 1 89 ? -4.715 4.965 13.227 1 98.12 89 THR A N 1
ATOM 670 C CA . THR A 1 89 ? -6 5.121 13.898 1 98.12 89 THR A CA 1
ATOM 671 C C . THR A 1 89 ? -6.523 6.547 13.734 1 98.12 89 THR A C 1
ATOM 673 O O . THR A 1 89 ? -5.758 7.508 13.828 1 98.12 89 THR A O 1
ATOM 676 N N . SER A 1 90 ? -7.758 6.645 13.414 1 97.81 90 SER A N 1
ATOM 677 C CA . SER A 1 90 ? -8.383 7.961 13.336 1 97.81 90 SER A CA 1
ATOM 678 C C . SER A 1 90 ? -9.523 8.094 14.336 1 97.81 90 SER A C 1
ATOM 680 O O . SER A 1 90 ? -10.258 7.137 14.586 1 97.81 90 SER A O 1
ATOM 682 N N . ASN A 1 91 ? -9.609 9.258 14.844 1 97.5 91 ASN A N 1
ATOM 683 C CA . ASN A 1 91 ? -10.562 9.484 15.93 1 97.5 91 ASN A CA 1
ATOM 684 C C . ASN A 1 91 ? -11.453 10.688 15.641 1 97.5 91 ASN A C 1
ATOM 686 O O . ASN A 1 91 ? -11.008 11.672 15.047 1 97.5 91 ASN A O 1
ATOM 690 N N . SER A 1 92 ? -12.68 10.562 16.172 1 95.69 92 SER A N 1
ATOM 691 C CA . SER A 1 92 ? -13.602 11.695 16.156 1 95.69 92 SER A CA 1
ATOM 692 C C . SER A 1 92 ? -13.25 12.695 17.25 1 95.69 92 SER A C 1
ATOM 694 O O . SER A 1 92 ? -12.336 12.469 18.047 1 95.69 92 SER A O 1
ATOM 696 N N . GLU A 1 93 ? -13.953 13.781 17.203 1 91.56 93 GLU A N 1
ATOM 697 C CA . GLU A 1 93 ? -13.688 14.875 18.141 1 91.56 93 GLU A CA 1
ATOM 698 C C . GLU A 1 93 ? -13.82 14.414 19.578 1 91.56 93 GLU A C 1
ATOM 700 O O . GLU A 1 93 ? -13.078 14.875 20.453 1 91.56 93 GLU A O 1
ATOM 705 N N . ASP A 1 94 ? -14.688 13.422 19.781 1 92.56 94 ASP A N 1
ATOM 706 C CA . ASP A 1 94 ? -14.93 12.969 21.156 1 92.56 94 ASP A CA 1
ATOM 707 C C . ASP A 1 94 ? -13.914 11.906 21.562 1 92.56 94 ASP A C 1
ATOM 709 O O . ASP A 1 94 ? -14 11.359 22.672 1 92.56 94 ASP A O 1
ATOM 713 N N . GLY A 1 95 ? -13.062 11.586 20.703 1 90.38 95 GLY A N 1
ATOM 714 C CA . GLY A 1 95 ? -11.984 10.672 21.016 1 90.38 95 GLY A CA 1
ATOM 715 C C . GLY A 1 95 ? -12.273 9.234 20.625 1 90.38 95 GLY A C 1
ATOM 716 O O . GLY A 1 95 ? -11.414 8.359 20.75 1 90.38 95 GLY A O 1
ATOM 717 N N . THR A 1 96 ? -13.461 8.984 20.109 1 94.19 96 THR A N 1
ATOM 718 C CA . THR A 1 96 ? -13.836 7.633 19.688 1 94.19 96 THR A CA 1
ATOM 719 C C . THR A 1 96 ? -13.078 7.234 18.422 1 94.19 96 THR A C 1
ATOM 721 O O . THR A 1 96 ? -12.945 8.031 17.5 1 94.19 96 THR A O 1
ATOM 724 N N . VAL A 1 97 ? -12.594 5.996 18.484 1 94.44 97 VAL A N 1
ATOM 725 C CA . VAL A 1 97 ? -11.938 5.469 17.281 1 94.44 97 VAL A CA 1
ATOM 726 C C . VAL A 1 97 ? -12.977 5.227 16.188 1 94.44 97 VAL A C 1
ATOM 728 O O . VAL A 1 97 ? -13.883 4.41 16.359 1 94.44 97 VAL A O 1
ATOM 731 N N . ALA A 1 98 ? -12.812 5.898 15.125 1 95.69 98 ALA A N 1
ATOM 732 C CA . ALA A 1 98 ? -13.75 5.773 14.016 1 95.69 98 ALA A CA 1
ATOM 733 C C . ALA A 1 98 ? -13.219 4.828 12.945 1 95.69 98 ALA A C 1
ATOM 735 O O . ALA A 1 98 ? -13.992 4.234 12.188 1 95.69 98 ALA A O 1
ATOM 736 N N . ASP A 1 99 ? -11.961 4.789 12.883 1 96.81 99 ASP A N 1
ATOM 737 C CA . ASP A 1 99 ? -11.336 3.961 11.852 1 96.81 99 ASP A CA 1
ATOM 738 C C . ASP A 1 99 ? -9.93 3.547 12.266 1 96.81 99 ASP A C 1
ATOM 740 O O . ASP A 1 99 ? -9.25 4.273 12.992 1 96.81 99 ASP A O 1
ATOM 744 N N . ALA A 1 100 ? -9.523 2.398 11.883 1 98.12 100 ALA A N 1
ATOM 745 C CA . ALA A 1 100 ? -8.188 1.854 12.062 1 98.12 100 ALA A CA 1
ATOM 746 C C . ALA A 1 100 ? -7.77 1.009 10.859 1 98.12 100 ALA A C 1
ATOM 748 O O . ALA A 1 100 ? -8.586 0.265 10.305 1 98.12 100 ALA A O 1
ATOM 749 N N . GLY A 1 101 ? -6.582 1.124 10.484 1 98.44 101 GLY A N 1
ATOM 750 C CA . GLY A 1 101 ? -6.109 0.383 9.32 1 98.44 101 GLY A CA 1
ATOM 751 C C . GLY A 1 101 ? -4.598 0.386 9.188 1 98.44 101 GLY A C 1
ATOM 752 O O . GLY A 1 101 ? -3.881 0.494 10.18 1 98.44 101 GLY A O 1
ATOM 753 N N . LYS A 1 102 ? -4.066 0.079 8.031 1 98.81 102 LYS A N 1
ATOM 754 C CA . LYS A 1 102 ? -2.643 -0.015 7.719 1 98.81 102 LYS A CA 1
ATOM 755 C C . LYS A 1 102 ? -2.305 0.777 6.457 1 98.81 102 LYS A C 1
ATOM 757 O O . LYS A 1 102 ? -3.197 1.147 5.691 1 98.81 102 LYS A O 1
ATOM 762 N N . TYR A 1 103 ? -1.055 1.087 6.367 1 98.88 103 TYR A N 1
ATOM 763 C CA . TYR A 1 103 ? -0.632 1.913 5.242 1 98.88 103 TYR A CA 1
ATOM 764 C C . TYR A 1 103 ? 0.785 1.559 4.809 1 98.88 103 TYR A C 1
ATOM 766 O O . TYR A 1 103 ? 1.549 0.971 5.578 1 98.88 103 TYR A O 1
ATOM 774 N N . VAL A 1 104 ? 1.076 1.846 3.59 1 98.69 104 VAL A N 1
ATOM 775 C CA . VAL A 1 104 ? 2.434 1.995 3.074 1 98.69 104 VAL A CA 1
ATOM 776 C C . VAL A 1 104 ? 2.596 3.375 2.441 1 98.69 104 VAL A C 1
ATOM 778 O O . VAL A 1 104 ? 1.792 3.779 1.599 1 98.69 104 VAL A O 1
ATOM 781 N N . LEU A 1 105 ? 3.547 4.082 2.863 1 98.38 105 LEU A N 1
ATOM 782 C CA . LEU A 1 105 ? 3.982 5.328 2.244 1 98.38 105 LEU A CA 1
ATOM 783 C C . LEU A 1 105 ? 5.324 5.145 1.541 1 98.38 105 LEU A C 1
ATOM 785 O O . LEU A 1 105 ? 6.219 4.48 2.064 1 98.38 105 LEU A O 1
ATOM 789 N N . ILE A 1 106 ? 5.445 5.691 0.368 1 96.44 106 ILE A N 1
ATOM 790 C CA . ILE A 1 106 ? 6.734 5.848 -0.299 1 96.44 106 ILE A CA 1
ATOM 791 C C . ILE A 1 106 ? 7.148 7.316 -0.285 1 96.44 106 ILE A C 1
ATOM 793 O O . ILE A 1 106 ? 6.383 8.188 -0.701 1 96.44 106 ILE A O 1
ATOM 797 N N . PHE A 1 107 ? 8.32 7.555 0.22 1 96.06 107 PHE A N 1
ATOM 798 C CA . PHE A 1 107 ? 8.891 8.898 0.257 1 96.06 107 PHE A CA 1
ATOM 799 C C . PHE A 1 107 ? 9.945 9.07 -0.831 1 96.06 107 PHE A C 1
ATOM 801 O O . PHE A 1 107 ? 10.688 8.133 -1.141 1 96.06 107 PHE A O 1
ATOM 808 N N . LYS A 1 108 ? 9.992 10.242 -1.306 1 94.06 108 LYS A N 1
ATOM 809 C CA . LYS A 1 108 ? 10.984 10.617 -2.311 1 94.06 108 LYS A CA 1
ATOM 810 C C . LYS A 1 108 ? 11.648 11.945 -1.958 1 94.06 108 LYS A C 1
ATOM 812 O O . LYS A 1 108 ? 10.984 12.883 -1.523 1 94.06 108 LYS A O 1
ATOM 817 N N . LYS A 1 109 ? 12.891 11.945 -2.156 1 93.06 109 LYS A N 1
ATOM 818 C CA . LYS A 1 109 ? 13.641 13.18 -1.958 1 93.06 109 LYS A CA 1
ATOM 819 C C . LYS A 1 109 ? 13.688 14.008 -3.238 1 93.06 109 LYS A C 1
ATOM 821 O O . LYS A 1 109 ? 14.102 13.516 -4.289 1 93.06 109 LYS A O 1
ATOM 826 N N . VAL A 1 110 ? 13.211 15.25 -3.186 1 95.06 110 VAL A N 1
ATOM 827 C CA . VAL A 1 110 ? 13.219 16.172 -4.312 1 95.06 110 VAL A CA 1
ATOM 828 C C . VAL A 1 110 ? 13.898 17.484 -3.898 1 95.06 110 VAL A C 1
ATOM 830 O O . VAL A 1 110 ? 13.438 18.172 -2.986 1 95.06 110 VAL A O 1
ATOM 833 N N . GLY A 1 111 ? 14.961 17.797 -4.531 1 94.69 111 GLY A N 1
ATOM 834 C CA . GLY A 1 111 ? 15.688 19.016 -4.188 1 94.69 111 GLY A CA 1
ATOM 835 C C . GLY A 1 111 ? 16.156 19.047 -2.744 1 94.69 111 GLY A C 1
ATOM 836 O O . GLY A 1 111 ? 16.031 20.062 -2.066 1 94.69 111 GLY A O 1
ATOM 837 N N . GLY A 1 112 ? 16.484 17.922 -2.203 1 94.12 112 GLY A N 1
ATOM 838 C CA . GLY A 1 112 ? 17.031 17.812 -0.859 1 94.12 112 GLY A CA 1
ATOM 839 C C . GLY A 1 112 ? 15.961 17.719 0.214 1 94.12 112 GLY A C 1
ATOM 840 O O . GLY A 1 112 ? 16.266 17.578 1.396 1 94.12 112 GLY A O 1
ATOM 841 N N . VAL A 1 113 ? 14.734 17.766 -0.268 1 95.81 113 VAL A N 1
ATOM 842 C CA . VAL A 1 113 ? 13.625 17.734 0.674 1 95.81 113 VAL A CA 1
ATOM 843 C C . VAL A 1 113 ? 12.828 16.438 0.479 1 95.81 113 VAL A C 1
ATOM 845 O O . VAL A 1 113 ? 12.562 16.031 -0.655 1 95.81 113 VAL A O 1
ATOM 848 N N . TRP A 1 114 ? 12.453 15.836 1.593 1 95.69 114 TRP A N 1
ATOM 849 C CA . TRP A 1 114 ? 11.672 14.609 1.529 1 95.69 114 TRP A CA 1
ATOM 850 C C . TRP A 1 114 ? 10.18 14.922 1.433 1 95.69 114 TRP A C 1
ATOM 852 O O . TRP A 1 114 ? 9.672 15.789 2.148 1 95.69 114 TRP A O 1
ATOM 862 N N . PHE A 1 115 ? 9.5 14.188 0.466 1 97.94 115 PHE A N 1
ATOM 863 C CA . PHE A 1 115 ? 8.055 14.273 0.256 1 97.94 115 PHE A CA 1
ATOM 864 C C . PHE A 1 115 ? 7.434 12.883 0.236 1 97.94 115 PHE A C 1
ATOM 866 O O . PHE A 1 115 ? 8.117 11.891 -0.036 1 97.94 115 PHE A O 1
ATOM 873 N N . ILE A 1 116 ? 6.18 12.852 0.59 1 98.44 116 ILE A N 1
ATOM 874 C CA . ILE A 1 116 ? 5.422 11.641 0.289 1 98.44 116 ILE A CA 1
ATOM 875 C C . ILE A 1 116 ? 5.152 11.562 -1.211 1 98.44 116 ILE A C 1
ATOM 877 O O . ILE A 1 116 ? 4.738 12.547 -1.826 1 98.44 116 ILE A O 1
ATOM 881 N N . TYR A 1 117 ? 5.41 10.438 -1.786 1 97.38 117 TYR A N 1
ATOM 882 C CA . TYR A 1 117 ? 5.227 10.25 -3.221 1 97.38 117 TYR A CA 1
ATOM 883 C C . TYR A 1 117 ? 4.047 9.328 -3.504 1 97.38 117 TYR A C 1
ATOM 885 O O . TYR A 1 117 ? 3.264 9.578 -4.422 1 97.38 117 TYR A O 1
ATOM 893 N N . ILE A 1 118 ? 3.914 8.297 -2.779 1 98.12 118 ILE A N 1
ATOM 894 C CA . ILE A 1 118 ? 2.801 7.355 -2.869 1 98.12 118 ILE A CA 1
ATOM 895 C C . ILE A 1 118 ? 2.248 7.078 -1.473 1 98.12 118 ILE A C 1
ATOM 897 O O . ILE A 1 118 ? 3.012 6.875 -0.525 1 98.12 118 ILE A O 1
ATOM 901 N N . ASP A 1 119 ? 0.944 7.125 -1.312 1 98.88 119 ASP A N 1
ATOM 902 C CA . ASP A 1 119 ? 0.214 6.758 -0.102 1 98.88 119 ASP A CA 1
ATOM 903 C C . ASP A 1 119 ? -0.896 5.754 -0.415 1 98.88 119 ASP A C 1
ATOM 905 O O . ASP A 1 119 ? -1.867 6.09 -1.096 1 98.88 119 ASP A O 1
ATOM 909 N N . ILE A 1 120 ? -0.761 4.547 0.041 1 98.94 120 ILE A N 1
ATOM 910 C CA . ILE A 1 120 ? -1.841 3.568 -0.034 1 98.94 120 ILE A CA 1
ATOM 911 C C . ILE A 1 120 ? -2.215 3.104 1.371 1 98.94 120 ILE A C 1
ATOM 913 O O . ILE A 1 120 ? -1.341 2.9 2.217 1 98.94 120 ILE A O 1
ATOM 917 N N . PHE A 1 121 ? -3.486 2.93 1.538 1 98.88 121 PHE A N 1
ATOM 918 C CA . PHE A 1 121 ? -3.959 2.508 2.852 1 98.88 121 PHE A CA 1
ATOM 919 C C . PHE A 1 121 ? -5.25 1.708 2.73 1 98.88 121 PHE A C 1
ATOM 921 O O . PHE A 1 121 ? -5.938 1.78 1.71 1 98.88 121 PHE A O 1
ATOM 928 N N . ASN A 1 122 ? -5.535 0.88 3.709 1 98.69 122 ASN A N 1
ATOM 929 C CA . ASN A 1 122 ? -6.812 0.181 3.816 1 98.69 122 ASN A CA 1
ATOM 930 C C . ASN A 1 122 ? -7.156 -0.137 5.27 1 98.69 122 ASN A C 1
ATOM 932 O O . ASN A 1 122 ? -6.289 -0.089 6.141 1 98.69 122 ASN A O 1
ATOM 936 N N . LYS A 1 123 ? -8.469 -0.337 5.422 1 97.31 123 LYS A N 1
ATOM 937 C CA . LYS A 1 123 ? -9.008 -0.53 6.766 1 97.31 123 LYS A CA 1
ATOM 938 C C . LYS A 1 123 ? -8.672 -1.92 7.297 1 97.31 123 LYS A C 1
ATOM 940 O O . LYS A 1 123 ? -8.734 -2.906 6.562 1 97.31 123 LYS A O 1
ATOM 945 N N . SER A 1 124 ? -8.305 -1.984 8.5 1 94.75 124 SER A N 1
ATOM 946 C CA . SER A 1 124 ? -8.195 -3.262 9.203 1 94.75 124 SER A CA 1
ATOM 947 C C . SER A 1 124 ? -9.562 -3.756 9.664 1 94.75 124 SER A C 1
ATOM 949 O O . SER A 1 124 ? -10.555 -3.021 9.586 1 94.75 124 SER A O 1
ATOM 951 N N . LYS A 1 125 ? -9.727 -5.066 10.078 1 74.62 125 LYS A N 1
ATOM 952 C CA . LYS A 1 125 ? -11.031 -5.566 10.508 1 74.62 125 LYS A CA 1
ATOM 953 C C . LYS A 1 125 ? -11.68 -4.613 11.508 1 74.62 125 LYS A C 1
ATOM 955 O O . LYS A 1 125 ? -10.992 -4.027 12.352 1 74.62 125 LYS A O 1
ATOM 960 N N . ALA A 1 126 ? -13.008 -4.117 11.031 1 53.03 126 ALA A N 1
ATOM 961 C CA . ALA A 1 126 ? -13.859 -3.48 12.031 1 53.03 126 ALA A CA 1
ATOM 962 C C . ALA A 1 126 ? -14.211 -4.453 13.156 1 53.03 126 ALA A C 1
ATOM 964 O O . ALA A 1 126 ? -14.289 -5.664 12.938 1 53.03 126 ALA A O 1
ATOM 965 N N . MET B 1 1 ? 16.734 1.578 -15.078 1 61.06 1 MET B N 1
ATOM 966 C CA . MET B 1 1 ? 15.281 1.674 -15.133 1 61.06 1 MET B CA 1
ATOM 967 C C . MET B 1 1 ? 14.695 0.575 -16.016 1 61.06 1 MET B C 1
ATOM 969 O O . MET B 1 1 ? 13.766 -0.12 -15.617 1 61.06 1 MET B O 1
ATOM 973 N N . ALA B 1 2 ? 15.172 0.431 -17.188 1 55.34 2 ALA B N 1
ATOM 974 C CA . ALA B 1 2 ? 14.711 -0.606 -18.109 1 55.34 2 ALA B CA 1
ATOM 975 C C . ALA B 1 2 ? 14.836 -1.991 -17.484 1 55.34 2 ALA B C 1
ATOM 977 O O . ALA B 1 2 ? 13.93 -2.82 -17.594 1 55.34 2 ALA B O 1
ATOM 978 N N . ASP B 1 3 ? 15.75 -2.037 -16.688 1 80.75 3 ASP B N 1
ATOM 979 C CA . ASP B 1 3 ? 16.031 -3.342 -16.094 1 80.75 3 ASP B CA 1
ATOM 980 C C . ASP B 1 3 ? 15.055 -3.646 -14.953 1 80.75 3 ASP B C 1
ATOM 982 O O . ASP B 1 3 ? 14.508 -4.75 -14.875 1 80.75 3 ASP B O 1
ATOM 986 N N . ALA B 1 4 ? 14.57 -2.609 -14.297 1 84.25 4 ALA B N 1
ATOM 987 C CA . ALA B 1 4 ? 13.633 -2.816 -13.195 1 84.25 4 ALA B CA 1
ATOM 988 C C . ALA B 1 4 ? 12.25 -3.182 -13.727 1 84.25 4 ALA B C 1
ATOM 990 O O . ALA B 1 4 ? 11.57 -4.051 -13.164 1 84.25 4 ALA B O 1
ATOM 991 N N . LYS B 1 5 ? 11.859 -2.521 -14.828 1 89.62 5 LYS B N 1
ATOM 992 C CA . LYS B 1 5 ? 10.555 -2.789 -15.43 1 89.62 5 LYS B CA 1
ATOM 993 C C . LYS B 1 5 ? 10.453 -4.238 -15.898 1 89.62 5 LYS B C 1
ATOM 995 O O . LYS B 1 5 ? 9.445 -4.902 -15.672 1 89.62 5 LYS B O 1
ATOM 1000 N N . ALA B 1 6 ? 11.445 -4.633 -16.516 1 91.06 6 ALA B N 1
ATOM 1001 C CA . ALA B 1 6 ? 11.461 -6.004 -17.016 1 91.06 6 ALA B CA 1
ATOM 1002 C C . ALA B 1 6 ? 11.477 -7.008 -15.875 1 91.06 6 ALA B C 1
ATOM 1004 O O . ALA B 1 6 ? 10.805 -8.039 -15.938 1 91.06 6 ALA B O 1
ATOM 1005 N N . LEU B 1 7 ? 12.234 -6.738 -14.891 1 91.12 7 LEU B N 1
ATOM 1006 C CA . LEU B 1 7 ? 12.328 -7.605 -13.727 1 91.12 7 LEU B CA 1
ATOM 1007 C C . LEU B 1 7 ? 10.984 -7.715 -13.016 1 91.12 7 LEU B C 1
ATOM 1009 O O . LEU B 1 7 ? 10.531 -8.82 -12.695 1 91.12 7 LEU B O 1
ATOM 1013 N N . ILE B 1 8 ? 10.344 -6.613 -12.812 1 94.31 8 ILE B N 1
ATOM 1014 C CA . ILE B 1 8 ? 9.062 -6.582 -12.117 1 94.31 8 ILE B CA 1
ATOM 1015 C C . ILE B 1 8 ? 7.996 -7.27 -12.977 1 94.31 8 ILE B C 1
ATOM 1017 O O . ILE B 1 8 ? 7.156 -8.008 -12.453 1 94.31 8 ILE B O 1
ATOM 1021 N N . ALA B 1 9 ? 8.086 -6.973 -14.25 1 95.12 9 ALA B N 1
ATOM 1022 C CA . ALA B 1 9 ? 7.148 -7.645 -15.148 1 95.12 9 ALA B CA 1
ATOM 1023 C C . ALA B 1 9 ? 7.281 -9.164 -15.039 1 95.12 9 ALA B C 1
ATOM 1025 O O . ALA B 1 9 ? 6.277 -9.875 -15.016 1 95.12 9 ALA B O 1
ATOM 1026 N N . ALA B 1 10 ? 8.469 -9.641 -15 1 95.56 10 ALA B N 1
ATOM 1027 C CA . ALA B 1 10 ? 8.711 -11.07 -14.875 1 95.56 10 ALA B CA 1
ATOM 1028 C C . ALA B 1 10 ? 8.195 -11.602 -13.539 1 95.56 10 ALA B C 1
ATOM 1030 O O . ALA B 1 10 ? 7.602 -12.68 -13.477 1 95.56 10 ALA B O 1
ATOM 1031 N N . GLN B 1 11 ? 8.461 -10.867 -12.453 1 96.69 11 GLN B N 1
ATOM 1032 C CA . GLN B 1 11 ? 7.973 -11.258 -11.133 1 96.69 11 GLN B CA 1
ATOM 1033 C C . GLN B 1 11 ? 6.449 -11.289 -11.094 1 96.69 11 GLN B C 1
ATOM 1035 O O . GLN B 1 11 ? 5.855 -12.211 -10.539 1 96.69 11 GLN B O 1
ATOM 1040 N N . ASN B 1 12 ? 5.82 -10.273 -11.672 1 98.5 12 ASN B N 1
ATOM 1041 C CA . ASN B 1 12 ? 4.363 -10.219 -11.719 1 98.5 12 ASN B CA 1
ATOM 1042 C C . ASN B 1 12 ? 3.781 -11.375 -12.523 1 98.5 12 ASN B C 1
ATOM 1044 O O . ASN B 1 12 ? 2.738 -11.922 -12.164 1 98.5 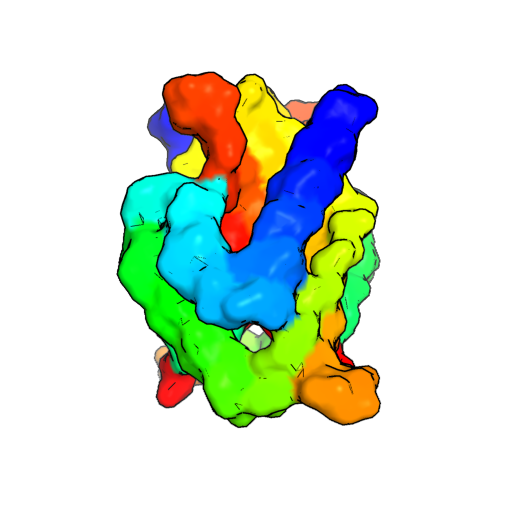12 ASN B O 1
ATOM 1048 N N . GLN B 1 13 ? 4.473 -11.68 -13.57 1 98.44 13 GLN B N 1
ATOM 1049 C CA . GLN B 1 13 ? 4.027 -12.812 -14.375 1 98.44 13 GLN B CA 1
ATOM 1050 C C . GLN B 1 13 ? 4.047 -14.102 -13.562 1 98.44 13 GLN B C 1
ATOM 1052 O O . GLN B 1 13 ? 3.135 -14.93 -13.672 1 98.44 13 GLN B O 1
ATOM 1057 N N . LYS B 1 14 ? 5.074 -14.352 -12.766 1 98.69 14 LYS B N 1
ATOM 1058 C CA . LYS B 1 14 ? 5.133 -15.523 -11.898 1 98.69 14 LYS B CA 1
ATOM 1059 C C . LYS B 1 14 ? 3.975 -15.531 -10.906 1 98.69 14 LYS B C 1
ATOM 1061 O O . LYS B 1 14 ? 3.363 -16.578 -10.664 1 98.69 14 LYS B O 1
ATOM 1066 N N . PHE B 1 15 ? 3.707 -14.383 -10.344 1 98.88 15 PHE B N 1
ATOM 1067 C CA . PHE B 1 15 ? 2.613 -14.242 -9.391 1 98.88 15 PHE B CA 1
ATOM 1068 C C . PHE B 1 15 ? 1.285 -14.633 -10.023 1 98.88 15 PHE B C 1
ATOM 1070 O O . PHE B 1 15 ? 0.551 -15.461 -9.484 1 98.88 15 PHE B O 1
ATOM 1077 N N . MET B 1 16 ? 1.029 -14.055 -11.188 1 98.81 16 MET B N 1
ATOM 1078 C CA . MET B 1 16 ? -0.223 -14.305 -11.898 1 98.81 16 MET B CA 1
ATOM 1079 C C . MET B 1 16 ? -0.334 -15.766 -12.305 1 98.81 16 MET B C 1
ATOM 1081 O O . MET B 1 16 ? -1.414 -16.359 -12.234 1 98.81 16 MET B O 1
ATOM 1085 N N . ALA B 1 17 ? 0.741 -16.359 -12.703 1 98.75 17 ALA B N 1
ATOM 1086 C CA . ALA B 1 17 ? 0.751 -17.75 -13.102 1 98.75 17 ALA B CA 1
ATOM 1087 C C . ALA B 1 17 ? 0.442 -18.672 -11.922 1 98.75 17 ALA B C 1
ATOM 1089 O O . ALA B 1 17 ? -0.333 -19.625 -12.055 1 98.75 17 ALA B O 1
ATOM 1090 N N . CYS B 1 18 ? 1.102 -18.406 -10.742 1 98.81 18 CYS B N 1
ATOM 1091 C CA . CYS B 1 18 ? 0.83 -19.203 -9.547 1 98.81 18 CYS B CA 1
ATOM 1092 C C . CYS B 1 18 ? -0.633 -19.078 -9.133 1 98.81 18 CYS B C 1
ATOM 1094 O O . CYS B 1 18 ? -1.262 -20.078 -8.766 1 98.81 18 CYS B O 1
ATOM 1096 N N . PHE B 1 19 ? -1.154 -17.875 -9.195 1 98.75 19 PHE B N 1
ATOM 1097 C CA . PHE B 1 19 ? -2.551 -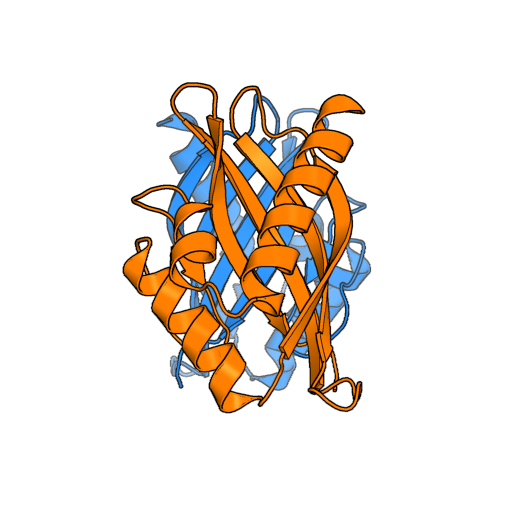17.656 -8.836 1 98.75 19 PHE B CA 1
ATOM 1098 C C . PHE B 1 19 ? -3.479 -18.438 -9.758 1 98.75 19 PHE B C 1
ATOM 1100 O O . PHE B 1 19 ? -4.379 -19.141 -9.289 1 98.75 19 PHE B O 1
ATOM 1107 N N . LYS B 1 20 ? -3.279 -18.312 -11.039 1 98 20 LYS B N 1
ATOM 1108 C CA . LYS B 1 20 ? -4.105 -19 -12.023 1 98 20 LYS B CA 1
ATOM 1109 C C . LYS B 1 20 ? -4.066 -20.516 -11.82 1 98 20 LYS B C 1
ATOM 1111 O O . LYS B 1 20 ? -5.09 -21.188 -11.961 1 98 20 LYS B O 1
ATOM 1116 N N . ALA B 1 21 ? -2.951 -21.031 -11.461 1 98.25 21 ALA B N 1
ATOM 1117 C CA . ALA B 1 21 ? -2.748 -22.469 -11.281 1 98.25 21 ALA B CA 1
ATOM 1118 C C . ALA B 1 21 ? -3.252 -22.922 -9.922 1 98.25 21 ALA B C 1
ATOM 1120 O O . ALA B 1 21 ? -3.205 -24.125 -9.602 1 98.25 21 ALA B O 1
ATOM 1121 N N . ASN B 1 22 ? -3.664 -21.969 -9.086 1 97.94 22 ASN B N 1
ATOM 1122 C CA . ASN B 1 22 ? -4.031 -22.234 -7.699 1 97.94 22 ASN B CA 1
ATOM 1123 C C . ASN B 1 22 ? -2.867 -22.828 -6.914 1 97.94 22 ASN B C 1
ATOM 1125 O O . ASN B 1 22 ? -3.064 -23.703 -6.07 1 97.94 22 ASN B O 1
ATOM 1129 N N . ASP B 1 23 ? -1.698 -22.484 -7.297 1 98.62 23 ASP B N 1
ATOM 1130 C CA . ASP B 1 23 ? -0.486 -22.844 -6.57 1 98.62 23 ASP B CA 1
ATOM 1131 C C . ASP B 1 23 ? -0.159 -21.812 -5.492 1 98.62 23 ASP B C 1
ATOM 1133 O O . ASP B 1 23 ? 0.827 -21.094 -5.605 1 98.62 23 ASP B O 1
ATOM 1137 N N . MET B 1 24 ? -0.865 -21.906 -4.383 1 98.31 24 MET B N 1
ATOM 1138 C CA . MET B 1 24 ? -0.745 -20.875 -3.354 1 98.31 24 MET B CA 1
ATOM 1139 C C . MET B 1 24 ? 0.566 -21.016 -2.59 1 98.31 24 MET B C 1
ATOM 1141 O O . MET B 1 24 ? 1.135 -20.031 -2.129 1 98.31 24 MET B O 1
ATOM 1145 N N . LYS B 1 25 ? 1.016 -22.203 -2.49 1 98.25 25 LYS B N 1
ATOM 1146 C CA . LYS B 1 25 ? 2.332 -22.375 -1.887 1 98.25 25 LYS B CA 1
ATOM 1147 C C . LYS B 1 25 ? 3.426 -21.766 -2.756 1 98.25 25 LYS B C 1
ATOM 1149 O O . LYS B 1 25 ? 4.328 -21.094 -2.244 1 98.25 25 LYS B O 1
ATOM 1154 N N . GLY B 1 26 ? 3.379 -22.047 -4.074 1 98.69 26 GLY B N 1
ATOM 1155 C CA . GLY B 1 26 ? 4.305 -21.422 -5 1 98.69 26 GLY B CA 1
ATOM 1156 C C . GLY B 1 26 ? 4.234 -19.906 -4.973 1 98.69 26 GLY B C 1
ATOM 1157 O O . GLY B 1 26 ? 5.262 -19.234 -5.035 1 98.69 26 GLY B O 1
ATOM 1158 N N . LEU B 1 27 ? 3.008 -19.391 -4.871 1 98.81 27 LEU B N 1
ATOM 1159 C CA . LEU B 1 27 ? 2.805 -17.953 -4.789 1 98.81 27 LEU B CA 1
ATOM 1160 C C . LEU B 1 27 ? 3.461 -17.375 -3.537 1 98.81 27 LEU B C 1
ATOM 1162 O O . LEU B 1 27 ? 4.172 -16.375 -3.607 1 98.81 27 LEU B O 1
ATOM 1166 N N . ALA B 1 28 ? 3.225 -18.016 -2.404 1 98.75 28 ALA B N 1
ATOM 1167 C CA . ALA B 1 28 ? 3.816 -17.578 -1.141 1 98.75 28 ALA B CA 1
ATOM 1168 C C . ALA B 1 28 ? 5.34 -17.609 -1.211 1 98.75 28 ALA B C 1
ATOM 1170 O O . ALA B 1 28 ? 6.016 -16.781 -0.604 1 98.75 28 ALA B O 1
ATOM 1171 N N . ASN B 1 29 ? 5.875 -18.531 -1.97 1 98.75 29 ASN B N 1
ATOM 1172 C CA . ASN B 1 29 ? 7.32 -18.703 -2.094 1 98.75 29 ASN B CA 1
ATOM 1173 C C . ASN B 1 29 ? 7.941 -17.562 -2.904 1 98.75 29 ASN B C 1
ATOM 1175 O O . ASN B 1 29 ? 9.164 -17.422 -2.941 1 98.75 29 ASN B O 1
ATOM 1179 N N . LEU B 1 30 ? 7.113 -16.781 -3.59 1 98.81 30 LEU B N 1
ATOM 1180 C CA . LEU B 1 30 ? 7.609 -15.602 -4.27 1 98.81 30 LEU B CA 1
ATOM 1181 C C . LEU B 1 30 ? 7.902 -14.484 -3.273 1 98.81 30 LEU B C 1
ATOM 1183 O O . LEU B 1 30 ? 8.516 -13.477 -3.625 1 98.81 30 LEU B O 1
ATOM 1187 N N . PHE B 1 31 ? 7.453 -14.641 -2.039 1 98.88 31 PHE B N 1
ATOM 1188 C CA . PHE B 1 31 ? 7.695 -13.672 -0.977 1 98.88 31 PHE B CA 1
ATOM 1189 C C . PHE B 1 31 ? 8.938 -14.039 -0.181 1 98.88 31 PHE B C 1
ATOM 1191 O O . PHE B 1 31 ? 9.336 -15.203 -0.134 1 98.88 31 PHE B O 1
ATOM 1198 N N . THR B 1 32 ? 9.586 -12.992 0.38 1 98.38 32 THR B N 1
ATOM 1199 C CA . THR B 1 32 ? 10.578 -13.289 1.4 1 98.38 32 THR B CA 1
ATOM 1200 C C . THR B 1 32 ? 9.969 -14.094 2.541 1 98.38 32 THR B C 1
ATOM 1202 O O . THR B 1 32 ? 8.75 -14.086 2.725 1 98.38 32 THR B O 1
ATOM 1205 N N . GLU B 1 33 ? 10.828 -14.781 3.332 1 98.31 33 GLU B N 1
ATOM 1206 C CA . GLU B 1 33 ? 10.336 -15.57 4.457 1 98.31 33 GLU B CA 1
ATOM 1207 C C . GLU B 1 33 ? 9.586 -14.703 5.461 1 98.31 33 GLU B C 1
ATOM 1209 O O . GLU B 1 33 ? 8.625 -15.156 6.082 1 98.31 33 GLU B O 1
ATOM 1214 N N . ASP B 1 34 ? 10.008 -13.461 5.574 1 98 34 ASP B N 1
ATOM 1215 C CA . ASP B 1 34 ? 9.367 -12.523 6.496 1 98 34 ASP B CA 1
ATOM 1216 C C . ASP B 1 34 ? 8.469 -11.547 5.746 1 98 34 ASP B C 1
ATOM 1218 O O . ASP B 1 34 ? 8.273 -10.406 6.188 1 98 34 ASP B O 1
ATOM 1222 N N . GLY B 1 35 ? 8.047 -11.922 4.555 1 98.19 35 GLY B N 1
ATOM 1223 C CA . GLY B 1 35 ? 7.164 -11.062 3.781 1 98.19 35 GLY B CA 1
ATOM 1224 C C . GLY B 1 35 ? 5.867 -10.742 4.5 1 98.19 35 GLY B C 1
ATOM 1225 O O . GLY B 1 35 ? 5.52 -11.391 5.488 1 98.19 35 GLY B O 1
ATOM 1226 N N . LYS B 1 36 ? 5.172 -9.727 4.062 1 98.44 36 LYS B N 1
ATOM 1227 C CA . LYS B 1 36 ? 3.932 -9.25 4.66 1 98.44 36 LYS B CA 1
ATOM 1228 C C . LYS B 1 36 ? 2.867 -9 3.596 1 98.44 36 LYS B C 1
ATOM 1230 O O . LYS B 1 36 ? 3.174 -8.5 2.51 1 98.44 36 LYS B O 1
ATOM 1235 N N . ILE B 1 37 ? 1.711 -9.344 3.922 1 98.88 37 ILE B N 1
ATOM 1236 C CA . ILE B 1 37 ? 0.566 -8.992 3.088 1 98.88 37 ILE B CA 1
ATOM 1237 C C . ILE B 1 37 ? -0.457 -8.219 3.916 1 98.88 37 ILE B C 1
ATOM 1239 O O . ILE B 1 37 ? -0.704 -8.555 5.078 1 98.88 37 ILE B O 1
ATOM 1243 N N . MET B 1 38 ? -1.014 -7.207 3.34 1 98.88 38 MET B N 1
ATOM 1244 C CA . MET B 1 38 ? -1.875 -6.234 4.004 1 98.88 38 MET B CA 1
ATOM 1245 C C . MET B 1 38 ? -3.205 -6.094 3.271 1 98.88 38 MET B C 1
ATOM 1247 O O . MET B 1 38 ? -3.436 -5.102 2.576 1 98.88 38 MET B O 1
ATOM 1251 N N . PRO B 1 39 ? -4.086 -7.062 3.469 1 98.5 39 PRO B N 1
ATOM 1252 C CA . PRO B 1 39 ? -5.379 -7.047 2.783 1 98.5 39 PRO B CA 1
ATOM 1253 C C . PRO B 1 39 ? -6.383 -6.102 3.438 1 98.5 39 PRO B C 1
ATOM 1255 O O . PRO B 1 39 ? -6.27 -5.805 4.629 1 98.5 39 PRO B O 1
ATOM 1258 N N . PRO B 1 40 ? -7.348 -5.602 2.58 1 97.69 40 PRO B N 1
ATOM 1259 C CA . PRO B 1 40 ? -8.438 -4.871 3.232 1 97.69 40 PRO B CA 1
ATOM 1260 C C . PRO B 1 40 ? -9.211 -5.734 4.223 1 97.69 40 PRO B C 1
ATOM 1262 O O . PRO B 1 40 ? -9.414 -6.93 3.982 1 97.69 40 PRO B O 1
ATOM 1265 N N . GLY B 1 41 ? -9.57 -5.113 5.34 1 96.69 41 GLY B N 1
ATOM 1266 C CA . GLY B 1 41 ? -10.492 -5.758 6.258 1 96.69 41 GLY B CA 1
ATOM 1267 C C . GLY B 1 41 ? -9.812 -6.641 7.281 1 96.69 41 GLY B C 1
ATOM 1268 O O . GLY B 1 41 ? -10.469 -7.352 8.039 1 96.69 41 GLY B O 1
ATOM 1269 N N . SER B 1 42 ? -8.523 -6.66 7.32 1 97 42 SER B N 1
ATOM 1270 C CA . SER B 1 42 ? -7.785 -7.477 8.281 1 97 42 SER B CA 1
ATOM 1271 C C . SER B 1 42 ? -6.449 -6.832 8.641 1 97 42 SER B C 1
ATOM 1273 O O . SER B 1 42 ? -5.98 -5.93 7.941 1 97 42 SER B O 1
ATOM 1275 N N . ASP B 1 43 ? -5.887 -7.277 9.766 1 97.38 43 ASP B N 1
ATOM 1276 C CA . ASP B 1 43 ? -4.539 -6.855 10.133 1 97.38 43 ASP B CA 1
ATOM 1277 C C . ASP B 1 43 ? -3.502 -7.43 9.172 1 97.38 43 ASP B C 1
ATOM 1279 O O . ASP B 1 43 ? -3.803 -8.336 8.398 1 97.38 43 ASP B O 1
ATOM 1283 N N . THR B 1 44 ? -2.314 -6.855 9.219 1 98.5 44 THR B N 1
ATOM 1284 C CA . THR B 1 44 ? -1.189 -7.367 8.438 1 98.5 44 THR B CA 1
ATOM 1285 C C . THR B 1 44 ? -0.921 -8.828 8.773 1 98.5 44 THR B C 1
ATOM 1287 O O . THR B 1 44 ? -0.909 -9.211 9.945 1 98.5 44 THR B O 1
ATOM 1290 N N . ARG B 1 45 ? -0.778 -9.609 7.762 1 98.62 45 ARG B N 1
ATOM 1291 C CA . ARG B 1 45 ? -0.337 -10.984 7.957 1 98.62 45 ARG B CA 1
ATOM 1292 C C . ARG B 1 45 ? 1.134 -11.148 7.586 1 98.62 45 ARG B C 1
ATOM 1294 O O . ARG B 1 45 ? 1.591 -10.602 6.582 1 98.62 45 ARG B O 1
ATOM 1301 N N . HIS B 1 46 ? 1.815 -11.914 8.43 1 98.44 46 HIS B N 1
ATOM 1302 C CA . HIS B 1 46 ? 3.264 -12.016 8.281 1 98.44 46 HIS B CA 1
ATOM 1303 C C . HIS B 1 46 ? 3.674 -13.406 7.82 1 98.44 46 HIS B C 1
ATOM 1305 O O . HIS B 1 46 ? 3.043 -14.398 8.195 1 98.44 46 HIS B O 1
ATOM 1311 N N . GLY B 1 47 ? 4.77 -13.438 7.051 1 98.56 47 GLY B N 1
ATOM 1312 C CA . GLY B 1 47 ? 5.355 -14.695 6.613 1 98.56 47 GLY B CA 1
ATOM 1313 C C . GLY B 1 47 ? 4.621 -15.32 5.441 1 98.56 47 GLY B C 1
ATOM 1314 O O . GLY B 1 47 ? 3.502 -14.922 5.121 1 98.56 47 GLY B O 1
ATOM 1315 N N . ARG B 1 48 ? 5.25 -16.328 4.855 1 98.75 48 ARG B N 1
ATOM 1316 C CA . ARG B 1 48 ? 4.703 -17.016 3.686 1 98.75 48 ARG B CA 1
ATOM 1317 C C . ARG B 1 48 ? 3.391 -17.703 4.023 1 98.75 48 ARG B C 1
ATOM 1319 O O . ARG B 1 48 ? 2.49 -17.781 3.186 1 98.75 48 ARG B O 1
ATOM 1326 N N . GLU B 1 49 ? 3.295 -18.125 5.266 1 98.56 49 GLU B N 1
ATOM 1327 C CA . GLU B 1 49 ? 2.033 -18.734 5.688 1 98.56 49 GLU B CA 1
ATOM 1328 C C . GLU B 1 49 ? 0.901 -17.703 5.668 1 98.56 49 GLU B C 1
ATOM 1330 O O . GLU B 1 49 ? -0.214 -18.016 5.242 1 98.56 49 GLU B O 1
ATOM 1335 N N . GLY B 1 50 ? 1.155 -16.516 6.207 1 98.56 50 GLY B N 1
ATOM 1336 C CA . GLY B 1 50 ? 0.169 -15.445 6.152 1 98.56 50 GLY B CA 1
ATOM 1337 C C . GLY B 1 50 ? -0.233 -15.07 4.738 1 98.56 50 GLY B C 1
ATOM 1338 O O . GLY B 1 50 ? -1.418 -14.891 4.453 1 98.56 50 GLY B O 1
ATOM 1339 N N . VAL B 1 51 ? 0.735 -14.977 3.846 1 98.69 51 VAL B N 1
ATOM 1340 C CA . VAL B 1 51 ? 0.493 -14.641 2.445 1 98.69 51 VAL B CA 1
ATOM 1341 C C . VAL B 1 51 ? -0.398 -15.703 1.808 1 98.69 51 VAL B C 1
ATOM 1343 O O . VAL B 1 51 ? -1.401 -15.383 1.168 1 98.69 51 VAL B O 1
ATOM 1346 N N . GLN B 1 52 ? 0.022 -16.969 2.025 1 98.69 52 GLN B N 1
ATOM 1347 C CA . GLN B 1 52 ? -0.749 -18.078 1.467 1 98.69 52 GLN B CA 1
ATOM 1348 C C . GLN B 1 52 ? -2.195 -18.031 1.952 1 98.69 52 GLN B C 1
ATOM 1350 O O . GLN B 1 52 ? -3.125 -18.219 1.163 1 98.69 52 GLN B O 1
ATOM 1355 N N . HIS B 1 53 ? -2.354 -17.781 3.211 1 98.5 53 HIS B N 1
ATOM 1356 C CA . HIS B 1 53 ? -3.691 -17.75 3.793 1 98.5 53 HIS B CA 1
ATOM 1357 C C . HIS B 1 53 ? -4.531 -16.641 3.176 1 98.5 53 HIS B C 1
ATOM 1359 O O . HIS B 1 53 ? -5.68 -16.859 2.789 1 98.5 53 HIS B O 1
ATOM 1365 N N . VAL B 1 54 ? -4.051 -15.469 3.082 1 98.44 54 VAL B N 1
ATOM 1366 C CA . VAL B 1 54 ? -4.785 -14.305 2.592 1 98.44 54 VAL B CA 1
ATOM 1367 C C . VAL B 1 54 ? -5.191 -14.531 1.136 1 98.44 54 VAL B C 1
ATOM 1369 O O . VAL B 1 54 ? -6.352 -14.312 0.77 1 98.44 54 VAL B O 1
ATOM 1372 N N . LEU B 1 55 ? -4.258 -14.984 0.292 1 98.44 55 LEU B N 1
ATOM 1373 C CA . LEU B 1 55 ? -4.543 -15.094 -1.134 1 98.44 55 LEU B CA 1
ATOM 1374 C C . LEU B 1 55 ? -5.469 -16.281 -1.412 1 98.44 55 LEU B C 1
ATOM 1376 O O . LEU B 1 55 ? -6.316 -16.203 -2.305 1 98.44 55 LEU B O 1
ATOM 1380 N N . SER B 1 56 ? -5.285 -17.312 -0.617 1 98.31 56 SER B N 1
ATOM 1381 C CA . SER B 1 56 ? -6.223 -18.438 -0.725 1 98.31 56 SER B CA 1
ATOM 1382 C C . SER B 1 56 ? -7.633 -18 -0.335 1 98.31 56 SER B C 1
ATOM 1384 O O . SER B 1 56 ? -8.602 -18.344 -1.02 1 98.31 56 SER B O 1
ATOM 1386 N N . SER B 1 57 ? -7.715 -17.328 0.808 1 97.94 57 SER B N 1
ATOM 1387 C CA . SER B 1 57 ? -9.016 -16.859 1.273 1 97.94 57 SER B CA 1
ATOM 1388 C C . SER B 1 57 ? -9.641 -15.891 0.273 1 97.94 57 SER B C 1
ATOM 1390 O O . SER B 1 57 ? -10.852 -15.93 0.042 1 97.94 57 SER B O 1
ATOM 1392 N N . TYR B 1 58 ? -8.875 -15.039 -0.279 1 97.75 58 TYR B N 1
ATOM 1393 C CA . TYR B 1 58 ? -9.328 -14.102 -1.301 1 97.75 58 TYR B CA 1
ATOM 1394 C C . TYR B 1 58 ? -9.914 -14.836 -2.5 1 97.75 58 TYR B C 1
ATOM 1396 O O . TYR B 1 58 ? -11.023 -14.531 -2.939 1 97.75 58 TYR B O 1
ATOM 1404 N N . ARG B 1 59 ? -9.117 -15.75 -2.992 1 97.69 59 ARG B N 1
ATOM 1405 C CA . ARG B 1 59 ? -9.547 -16.562 -4.125 1 97.69 59 ARG B CA 1
ATOM 1406 C C . ARG B 1 59 ? -10.859 -17.266 -3.822 1 97.69 59 ARG B C 1
ATOM 1408 O O . ARG B 1 59 ? -11.789 -17.25 -4.637 1 97.69 59 ARG B O 1
ATOM 1415 N N . MET B 1 60 ? -10.969 -17.828 -2.664 1 96.88 60 MET B N 1
ATOM 1416 C CA . MET B 1 60 ? -12.141 -18.625 -2.279 1 96.88 60 MET B CA 1
ATOM 1417 C C . MET B 1 60 ? -13.352 -17.719 -2.055 1 96.88 60 MET B C 1
ATOM 1419 O O . MET B 1 60 ? -14.445 -18 -2.547 1 96.88 60 MET B O 1
ATOM 1423 N N . ALA B 1 61 ? -13.18 -16.672 -1.365 1 96.5 61 ALA B N 1
ATOM 1424 C CA . ALA B 1 61 ? -14.273 -15.781 -0.994 1 96.5 61 ALA B CA 1
ATOM 1425 C C . ALA B 1 61 ? -14.906 -15.148 -2.229 1 96.5 61 ALA B C 1
ATOM 1427 O O . ALA B 1 61 ? -16.125 -14.961 -2.281 1 96.5 61 ALA B O 1
ATOM 1428 N N . LEU B 1 62 ? -14.117 -14.852 -3.227 1 96.06 62 LEU B N 1
ATOM 1429 C CA . LEU B 1 62 ? -14.625 -14.125 -4.379 1 96.06 62 LEU B CA 1
ATOM 1430 C C . LEU B 1 62 ? -14.898 -15.07 -5.543 1 96.06 62 LEU B C 1
ATOM 1432 O O . LEU B 1 62 ? -15.492 -14.672 -6.551 1 96.06 62 LEU B O 1
ATOM 1436 N N . GLY B 1 63 ? -14.438 -16.266 -5.395 1 96.69 63 GLY B N 1
ATOM 1437 C CA . GLY B 1 63 ? -14.602 -17.25 -6.461 1 96.69 63 GLY B CA 1
ATOM 1438 C C . GLY B 1 63 ? -13.828 -16.891 -7.715 1 96.69 63 GLY B C 1
ATOM 1439 O O . GLY B 1 63 ? -14.32 -17.094 -8.828 1 96.69 63 GLY B O 1
ATOM 1440 N N . VAL B 1 64 ? -12.664 -16.297 -7.531 1 97.69 64 VAL B N 1
ATOM 1441 C CA . VAL B 1 64 ? -11.883 -15.859 -8.688 1 97.69 64 VAL B CA 1
ATOM 1442 C C . VAL B 1 64 ? -10.797 -16.891 -9 1 97.69 64 VAL B C 1
ATOM 1444 O O . VAL B 1 64 ? -10.273 -17.547 -8.094 1 97.69 64 VAL B O 1
ATOM 1447 N N . THR B 1 65 ? -10.438 -16.953 -10.289 1 97.56 65 THR B N 1
ATOM 1448 C CA . THR B 1 65 ? -9.461 -17.953 -10.711 1 97.56 65 THR B CA 1
ATOM 1449 C C . THR B 1 65 ? -8.266 -17.297 -11.391 1 97.56 65 THR B C 1
ATOM 1451 O O . THR B 1 65 ? -7.223 -17.922 -11.57 1 97.56 65 THR B O 1
ATOM 1454 N N . THR B 1 66 ? -8.5 -16.047 -11.852 1 97.88 66 THR B N 1
ATOM 1455 C CA . THR B 1 66 ? -7.391 -15.336 -12.484 1 97.88 66 THR B CA 1
ATOM 1456 C C . THR B 1 66 ? -7.215 -13.945 -11.875 1 97.88 66 THR B C 1
ATOM 1458 O O . THR B 1 66 ? -8.172 -13.359 -11.359 1 97.88 66 THR B O 1
ATOM 1461 N N . LEU B 1 67 ? -6.004 -13.555 -11.828 1 98.12 67 LEU B N 1
ATOM 1462 C CA . LEU B 1 67 ? -5.57 -12.234 -11.398 1 98.12 67 LEU B CA 1
ATOM 1463 C C . LEU B 1 67 ? -4.648 -11.594 -12.438 1 98.12 67 LEU B C 1
ATOM 1465 O O . LEU B 1 67 ? -3.717 -12.242 -12.922 1 98.12 67 LEU B O 1
ATOM 1469 N N . LYS B 1 68 ? -4.973 -10.461 -12.852 1 98.06 68 LYS B N 1
ATOM 1470 C CA . LYS B 1 68 ? -4.125 -9.703 -13.766 1 98.06 68 LYS B CA 1
ATOM 1471 C C . LYS B 1 68 ? -3.541 -8.469 -13.086 1 98.06 68 LYS B C 1
ATOM 1473 O O . LYS B 1 68 ? -4.281 -7.633 -12.562 1 98.06 68 LYS B O 1
ATOM 1478 N N . LEU B 1 69 ? -2.289 -8.445 -13.078 1 98.62 69 LEU B N 1
ATOM 1479 C CA . LEU B 1 69 ? -1.583 -7.273 -12.578 1 98.62 69 LEU B CA 1
ATOM 1480 C C . LEU B 1 69 ? -1.101 -6.395 -13.727 1 98.62 69 LEU B C 1
ATOM 1482 O O . LEU B 1 69 ? -0.56 -6.895 -14.711 1 98.62 69 LEU B O 1
ATOM 1486 N N . LYS B 1 70 ? -1.326 -5.137 -13.641 1 98 70 LYS B N 1
ATOM 1487 C CA . LYS B 1 70 ? -0.776 -4.148 -14.57 1 98 70 LYS B CA 1
ATOM 1488 C C . LYS B 1 70 ? 0.04 -3.096 -13.828 1 98 70 LYS B C 1
ATOM 1490 O O . LYS B 1 70 ? -0.52 -2.238 -13.141 1 98 70 LYS B O 1
ATOM 1495 N N . SER B 1 71 ? 1.356 -3.164 -14.039 1 97.75 71 SER B N 1
ATOM 1496 C CA . SER B 1 71 ? 2.252 -2.184 -13.438 1 97.75 71 SER B CA 1
ATOM 1497 C C . SER B 1 71 ? 2.096 -0.814 -14.086 1 97.75 71 SER B C 1
ATOM 1499 O O . SER B 1 71 ? 2.15 -0.695 -15.312 1 97.75 71 SER B O 1
ATOM 1501 N N . GLU B 1 72 ? 1.863 0.157 -13.312 1 96.94 72 GLU B N 1
ATOM 1502 C CA . GLU B 1 72 ? 1.763 1.516 -13.844 1 96.94 72 GLU B CA 1
ATOM 1503 C C . GLU B 1 72 ? 3.047 2.301 -13.594 1 96.94 72 GLU B C 1
ATOM 1505 O O . GLU B 1 72 ? 3.365 3.232 -14.336 1 96.94 72 GLU B O 1
ATOM 1510 N N . GLU B 1 73 ? 3.764 1.95 -12.602 1 94.88 73 GLU B N 1
ATOM 1511 C CA . GLU B 1 73 ? 4.992 2.641 -12.211 1 94.88 73 GLU B CA 1
ATOM 1512 C C . GLU B 1 73 ? 5.91 1.723 -11.414 1 94.88 73 GLU B C 1
ATOM 1514 O O . GLU B 1 73 ? 5.453 0.994 -10.531 1 94.88 73 GLU B O 1
ATOM 1519 N N . VAL B 1 74 ? 7.09 1.772 -11.891 1 92.38 74 VAL B N 1
ATOM 1520 C CA . VAL B 1 74 ? 8.109 1.034 -11.156 1 92.38 74 VAL B CA 1
ATOM 1521 C C . VAL B 1 74 ? 9.227 1.987 -10.719 1 92.38 74 VAL B C 1
ATOM 1523 O O . VAL B 1 74 ? 9.539 2.945 -11.43 1 92.38 74 VAL B O 1
ATOM 1526 N N . GLY B 1 75 ? 9.648 1.905 -9.727 1 81.69 75 GLY B N 1
ATOM 1527 C CA . GLY B 1 75 ? 10.734 2.807 -9.367 1 81.69 75 GLY B CA 1
ATOM 1528 C C . GLY B 1 75 ? 11.844 2.121 -8.594 1 81.69 75 GLY B C 1
ATOM 1529 O O . GLY B 1 75 ? 11.648 1.037 -8.039 1 81.69 75 GLY B O 1
ATOM 1530 N N . PRO B 1 76 ? 13.055 2.646 -9.164 1 68.38 76 PRO B N 1
ATOM 1531 C CA . PRO B 1 76 ? 14.242 2.213 -8.414 1 68.38 76 PRO B CA 1
ATOM 1532 C C . PRO B 1 76 ? 14.117 2.463 -6.914 1 68.38 76 PRO B C 1
ATOM 1534 O O . PRO B 1 76 ? 13.406 3.379 -6.492 1 68.38 76 PRO B O 1
ATOM 1537 N N . MET B 1 77 ? 13.898 1.253 -6.16 1 59.84 77 MET B N 1
ATOM 1538 C CA . MET B 1 77 ? 14.32 1.524 -4.789 1 59.84 77 MET B CA 1
ATOM 1539 C C . MET B 1 77 ? 15.742 1.023 -4.547 1 59.84 77 MET B C 1
ATOM 1541 O O . MET B 1 77 ? 15.953 -0.174 -4.355 1 59.84 77 MET B O 1
ATOM 1545 N N . GLY B 1 78 ? 16.656 1.728 -4.762 1 61.53 78 GLY B N 1
ATOM 1546 C CA . GLY B 1 78 ? 18.016 1.336 -4.453 1 61.53 78 GLY B CA 1
ATOM 1547 C C . GLY B 1 78 ? 18.453 0.08 -5.18 1 61.53 78 GLY B C 1
ATOM 1548 O O . GLY B 1 78 ? 17.828 -0.336 -6.152 1 61.53 78 GLY B O 1
ATOM 1549 N N . SER B 1 79 ? 19.578 -0.428 -4.68 1 70.94 79 SER B N 1
ATOM 1550 C CA . SER B 1 79 ? 20.203 -1.59 -5.309 1 70.94 79 SER B CA 1
ATOM 1551 C C . SER B 1 79 ? 19.484 -2.879 -4.91 1 70.94 79 SER B C 1
ATOM 1553 O O . SER B 1 79 ? 19.516 -3.861 -5.656 1 70.94 79 SER B O 1
ATOM 1555 N N . ASP B 1 80 ? 18.656 -2.801 -3.801 1 87.06 80 ASP B N 1
ATOM 1556 C CA . ASP B 1 80 ? 18.156 -4.09 -3.334 1 87.06 80 ASP B CA 1
ATOM 1557 C C . ASP B 1 80 ? 16.688 -3.996 -2.924 1 87.06 80 ASP B C 1
ATOM 1559 O O . ASP B 1 80 ? 16.156 -4.906 -2.285 1 87.06 80 ASP B O 1
ATOM 1563 N N . VAL B 1 81 ? 16.078 -2.957 -3.139 1 90.81 81 VAL B N 1
ATOM 1564 C CA . VAL B 1 81 ? 14.664 -2.777 -2.855 1 90.81 81 VAL B CA 1
ATOM 1565 C C . VAL B 1 81 ? 14.008 -1.986 -3.984 1 90.81 81 VAL B C 1
ATOM 1567 O O . VAL B 1 81 ? 14.57 -1.005 -4.473 1 90.81 81 VAL B O 1
ATOM 1570 N N . MET B 1 82 ? 12.82 -2.436 -4.496 1 92.06 82 MET B N 1
ATOM 1571 C CA . MET B 1 82 ? 12.039 -1.772 -5.535 1 92.06 82 MET B CA 1
ATOM 1572 C C . MET B 1 82 ? 10.555 -1.768 -5.176 1 92.06 82 MET B C 1
ATOM 1574 O O . MET B 1 82 ? 10.109 -2.553 -4.336 1 92.06 82 MET B O 1
ATOM 1578 N N . TYR B 1 83 ? 9.93 -0.824 -5.801 1 94.69 83 TYR B N 1
ATOM 1579 C CA . TYR B 1 83 ? 8.484 -0.884 -5.641 1 94.69 83 TYR B CA 1
ATOM 1580 C C . TYR B 1 83 ? 7.789 -1.011 -6.996 1 94.69 83 TYR B C 1
ATOM 1582 O O . TYR B 1 83 ? 8.367 -0.668 -8.031 1 94.69 83 TYR B O 1
ATOM 1590 N N . ASP B 1 84 ? 6.668 -1.57 -7.008 1 96.56 84 ASP B N 1
ATOM 1591 C CA . ASP B 1 84 ? 5.738 -1.698 -8.125 1 96.56 84 ASP B CA 1
ATOM 1592 C C . ASP B 1 84 ? 4.352 -1.181 -7.754 1 96.56 84 ASP B C 1
ATOM 1594 O O . ASP B 1 84 ? 3.705 -1.72 -6.855 1 96.56 84 ASP B O 1
ATOM 1598 N N . ARG B 1 85 ? 3.951 -0.106 -8.305 1 98 85 ARG B N 1
ATOM 1599 C CA . ARG B 1 85 ? 2.6 0.424 -8.141 1 98 85 ARG B CA 1
ATOM 1600 C C . ARG B 1 85 ? 1.751 0.146 -9.375 1 98 85 ARG B C 1
ATOM 1602 O O . ARG B 1 85 ? 2.168 0.435 -10.5 1 98 85 ARG B O 1
ATOM 1609 N N . GLY B 1 86 ? 0.584 -0.418 -9.141 1 98.44 86 GLY B N 1
ATOM 1610 C CA . GLY B 1 86 ? -0.245 -0.712 -10.297 1 98.44 86 GLY B CA 1
ATOM 1611 C C . GLY B 1 86 ? -1.683 -1.033 -9.938 1 98.44 86 GLY B C 1
ATOM 1612 O O . GLY B 1 86 ? -2.16 -0.648 -8.867 1 98.44 86 GLY B O 1
ATOM 1613 N N . ILE B 1 87 ? -2.359 -1.599 -10.922 1 98.69 87 ILE B N 1
ATOM 1614 C CA . ILE B 1 87 ? -3.756 -1.99 -10.75 1 98.69 87 ILE B CA 1
ATOM 1615 C C . ILE B 1 87 ? -3.9 -3.492 -10.984 1 98.69 87 ILE B C 1
ATOM 1617 O O . ILE B 1 87 ? -3.031 -4.117 -11.594 1 98.69 87 ILE B O 1
ATOM 1621 N N . TYR B 1 88 ? -4.926 -4.043 -10.43 1 98.69 88 TYR B N 1
ATOM 1622 C CA . TYR B 1 88 ? -5.227 -5.453 -10.648 1 98.69 88 TYR B CA 1
ATOM 1623 C C . TYR B 1 88 ? -6.691 -5.648 -11.016 1 98.69 88 TYR B C 1
ATOM 1625 O O . TYR B 1 88 ? -7.535 -4.809 -10.695 1 98.69 88 TYR B O 1
ATOM 1633 N N . THR B 1 89 ? -6.973 -6.672 -11.734 1 98.12 89 THR B N 1
ATOM 1634 C CA . THR B 1 89 ? -8.305 -7.211 -11.992 1 98.12 89 THR B CA 1
ATOM 1635 C C . THR B 1 89 ? -8.344 -8.711 -11.734 1 98.12 89 THR B C 1
ATOM 1637 O O . THR B 1 89 ? -7.402 -9.43 -12.086 1 98.12 89 THR B O 1
ATOM 1640 N N . SER B 1 90 ? -9.344 -9.133 -11.055 1 97.81 90 SER B N 1
ATOM 1641 C CA . SER B 1 90 ? -9.531 -10.57 -10.844 1 97.81 90 SER B CA 1
ATOM 1642 C C . SER B 1 90 ? -10.836 -11.055 -11.461 1 97.81 90 SER B C 1
ATOM 1644 O O . SER B 1 90 ? -11.844 -10.344 -11.43 1 97.81 90 SER B O 1
ATOM 1646 N N . ASN B 1 91 ? -10.758 -12.227 -11.969 1 97.5 91 ASN B N 1
ATOM 1647 C CA . ASN B 1 91 ? -11.891 -12.758 -12.719 1 97.5 91 ASN B CA 1
ATOM 1648 C C . ASN B 1 91 ? -12.281 -14.148 -12.227 1 97.5 91 ASN B C 1
ATOM 1650 O O . ASN B 1 91 ? -11.43 -14.938 -11.844 1 97.5 91 ASN B O 1
ATOM 1654 N N . SER B 1 92 ? -13.602 -14.375 -12.344 1 95.69 92 SER B N 1
ATOM 1655 C CA . SER B 1 92 ? -14.117 -15.719 -12.109 1 95.69 92 SER B CA 1
ATOM 1656 C C . SER B 1 92 ? -13.852 -16.625 -13.297 1 95.69 92 SER B C 1
ATOM 1658 O O . SER B 1 92 ? -13.328 -16.188 -14.328 1 95.69 92 SER B O 1
ATOM 1660 N N . GLU B 1 93 ? -14.188 -17.859 -13.094 1 91.56 93 GLU B N 1
ATOM 1661 C CA . GLU B 1 93 ? -13.922 -18.875 -14.109 1 91.56 93 GLU B CA 1
ATOM 1662 C C . GLU B 1 93 ? -14.609 -18.531 -15.422 1 91.56 93 GLU B C 1
ATOM 1664 O O . GLU B 1 93 ? -14.07 -18.812 -16.5 1 91.56 93 GLU B O 1
ATOM 1669 N N . ASP B 1 94 ? -15.742 -17.828 -15.312 1 92.56 94 ASP B N 1
ATOM 1670 C CA . ASP B 1 94 ? -16.5 -17.516 -16.516 1 92.56 94 ASP B CA 1
ATOM 1671 C C . ASP B 1 94 ? -15.992 -16.234 -17.172 1 92.56 94 ASP B C 1
ATOM 1673 O O . ASP B 1 94 ? -16.547 -15.781 -18.172 1 92.56 94 ASP B O 1
ATOM 1677 N N . GLY B 1 95 ? -15.047 -15.672 -16.594 1 90.25 95 GLY B N 1
ATOM 1678 C CA . GLY B 1 95 ? -14.406 -14.508 -17.188 1 90.25 95 GLY B CA 1
ATOM 1679 C C . GLY B 1 95 ? -14.961 -13.195 -16.656 1 90.25 95 GLY B C 1
ATOM 1680 O O . GLY B 1 95 ? -14.461 -12.125 -17.016 1 90.25 95 GLY B O 1
ATOM 1681 N N . THR B 1 96 ? -15.938 -13.258 -15.797 1 94.19 96 THR B N 1
ATOM 1682 C CA . THR B 1 96 ? -16.531 -12.047 -15.227 1 94.19 96 THR B CA 1
ATOM 1683 C C . THR B 1 96 ? -15.562 -11.398 -14.234 1 94.19 96 THR B C 1
ATOM 1685 O O . THR B 1 96 ? -14.93 -12.086 -13.43 1 94.19 96 THR B O 1
ATOM 1688 N N . VAL B 1 97 ? -15.461 -10.078 -14.383 1 94.38 97 VAL B N 1
ATOM 1689 C CA . VAL B 1 97 ? -14.648 -9.336 -13.43 1 94.38 97 VAL B CA 1
ATOM 1690 C C . VAL B 1 97 ? -15.328 -9.328 -12.062 1 94.38 97 VAL B C 1
ATOM 1692 O O . VAL B 1 97 ? -16.438 -8.812 -11.914 1 94.38 97 VAL B O 1
ATOM 1695 N N . ALA B 1 98 ? -14.68 -9.883 -11.133 1 95.69 98 ALA B N 1
ATOM 1696 C CA . ALA B 1 98 ? -15.234 -9.977 -9.781 1 95.69 98 ALA B CA 1
ATOM 1697 C C . ALA B 1 98 ? -14.68 -8.867 -8.883 1 95.69 98 ALA B C 1
ATOM 1699 O O . ALA B 1 98 ? -15.32 -8.484 -7.902 1 95.69 98 ALA B O 1
ATOM 1700 N N . ASP B 1 99 ? -13.523 -8.484 -9.195 1 96.88 99 ASP B N 1
ATOM 1701 C CA . ASP B 1 99 ? -12.867 -7.473 -8.375 1 96.88 99 ASP B CA 1
ATOM 1702 C C . ASP B 1 99 ? -11.82 -6.703 -9.18 1 96.88 99 ASP B C 1
ATOM 1704 O O . ASP B 1 99 ? -11.219 -7.25 -10.109 1 96.88 99 ASP B O 1
ATOM 1708 N N . ALA B 1 100 ? -11.664 -5.469 -8.891 1 98.12 100 ALA B N 1
ATOM 1709 C CA . ALA B 1 100 ? -10.641 -4.582 -9.453 1 98.12 100 ALA B CA 1
ATOM 1710 C C . ALA B 1 100 ? -10.133 -3.6 -8.398 1 98.12 100 ALA B C 1
ATOM 1712 O O . ALA B 1 100 ? -10.914 -3.08 -7.598 1 98.12 100 ALA B O 1
ATOM 1713 N N . GLY B 1 101 ? -8.914 -3.367 -8.406 1 98.44 101 GLY B N 1
ATOM 1714 C CA . GLY B 1 101 ? -8.344 -2.469 -7.418 1 98.44 101 GLY B CA 1
ATOM 1715 C C . GLY B 1 101 ? -6.918 -2.055 -7.746 1 98.44 101 GLY B C 1
ATOM 1716 O O . GLY B 1 101 ? -6.535 -2.014 -8.922 1 98.44 101 GLY B O 1
ATOM 1717 N N . LYS B 1 102 ? -6.164 -1.564 -6.801 1 98.81 102 LYS B N 1
ATOM 1718 C CA . LYS B 1 102 ? -4.797 -1.073 -6.93 1 98.81 102 LYS B CA 1
ATOM 1719 C C . LYS B 1 102 ? -3.891 -1.676 -5.859 1 98.81 102 LYS B C 1
ATOM 1721 O O . LYS B 1 102 ? -4.375 -2.232 -4.871 1 98.81 102 LYS B O 1
ATOM 1726 N N . TYR B 1 103 ? -2.641 -1.629 -6.164 1 98.81 103 TYR B N 1
ATOM 1727 C CA . TYR B 1 103 ? -1.688 -2.254 -5.254 1 98.81 103 TYR B CA 1
ATOM 1728 C C . TYR B 1 103 ? -0.361 -1.503 -5.25 1 98.81 103 TYR B C 1
ATOM 1730 O O . TYR B 1 103 ? -0.057 -0.766 -6.191 1 98.81 103 TYR B O 1
ATOM 1738 N N . VAL B 1 104 ? 0.352 -1.637 -4.191 1 98.56 104 VAL B N 1
ATOM 1739 C CA . VAL B 1 104 ? 1.788 -1.386 -4.117 1 98.56 104 VAL B CA 1
ATOM 1740 C C . VAL B 1 104 ? 2.508 -2.639 -3.625 1 98.56 104 VAL B C 1
ATOM 1742 O O . VAL B 1 104 ? 2.145 -3.203 -2.59 1 98.56 104 VAL B O 1
ATOM 1745 N N . LEU B 1 105 ? 3.436 -3.086 -4.34 1 98.12 105 LEU B N 1
ATOM 1746 C CA . LEU B 1 105 ? 4.371 -4.129 -3.934 1 98.12 105 LEU B CA 1
ATOM 1747 C C . LEU B 1 105 ? 5.754 -3.543 -3.664 1 98.12 105 LEU B C 1
ATOM 1749 O O . LEU B 1 105 ? 6.223 -2.68 -4.41 1 98.12 105 LEU B O 1
ATOM 1753 N N . ILE B 1 106 ? 6.367 -3.975 -2.607 1 96.38 106 ILE B N 1
ATOM 1754 C CA . ILE B 1 106 ? 7.785 -3.729 -2.375 1 96.38 106 ILE B CA 1
ATOM 1755 C C . ILE B 1 106 ? 8.57 -5.023 -2.572 1 96.38 106 ILE B C 1
ATOM 1757 O O . ILE B 1 106 ? 8.25 -6.051 -1.974 1 96.38 106 ILE B O 1
ATOM 1761 N N . PHE B 1 107 ? 9.562 -4.965 -3.402 1 95.81 107 PHE B N 1
ATOM 1762 C CA . PHE 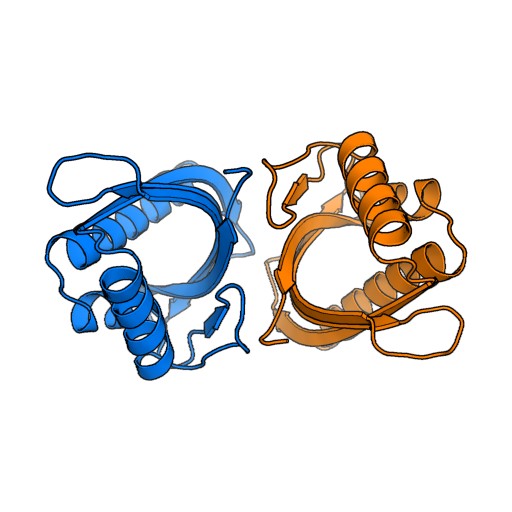B 1 107 ? 10.445 -6.094 -3.666 1 95.81 107 PHE B CA 1
ATOM 1763 C C . PHE B 1 107 ? 11.781 -5.914 -2.951 1 95.81 107 PHE B C 1
ATOM 1765 O O . PHE B 1 107 ? 12.273 -4.793 -2.82 1 95.81 107 PHE B O 1
ATOM 1772 N N . LYS B 1 108 ? 12.305 -7 -2.576 1 93.81 108 LYS B N 1
ATOM 1773 C CA . LYS B 1 108 ? 13.617 -7.031 -1.925 1 93.81 108 LYS B CA 1
ATOM 1774 C C . LYS B 1 108 ? 14.492 -8.141 -2.506 1 93.81 108 LYS B C 1
ATOM 1776 O O . LYS B 1 108 ? 14.016 -9.25 -2.748 1 93.81 108 LYS B O 1
ATOM 1781 N N . LYS B 1 109 ? 15.688 -7.789 -2.686 1 92.5 109 LYS B N 1
ATOM 1782 C CA . LYS B 1 109 ? 16.656 -8.773 -3.154 1 92.5 109 LYS B CA 1
ATOM 1783 C C . LYS B 1 109 ? 17.312 -9.492 -1.983 1 92.5 109 LYS B C 1
ATOM 1785 O O . LYS B 1 109 ? 17.875 -8.852 -1.085 1 92.5 109 LYS B O 1
ATOM 1790 N N . VAL B 1 110 ? 17.219 -10.805 -1.949 1 94.5 110 VAL B N 1
ATOM 1791 C CA . VAL B 1 110 ? 17.828 -11.633 -0.921 1 94.5 110 VAL B CA 1
ATOM 1792 C C . VAL B 1 110 ? 18.688 -12.711 -1.576 1 94.5 110 VAL B C 1
ATOM 1794 O O . VAL B 1 110 ? 18.188 -13.539 -2.336 1 94.5 110 VAL B O 1
ATOM 1797 N N . GLY B 1 111 ? 19.938 -12.695 -1.304 1 94.06 111 GLY B N 1
ATOM 1798 C CA . GLY B 1 111 ? 20.844 -13.664 -1.898 1 94.06 111 GLY B CA 1
ATOM 1799 C C . GLY B 1 111 ? 20.828 -13.641 -3.414 1 94.06 111 GLY B C 1
ATOM 1800 O O . GLY B 1 111 ? 20.797 -14.688 -4.059 1 94.06 111 GLY B O 1
ATOM 1801 N N . GLY B 1 112 ? 20.641 -12.508 -3.979 1 93.06 112 GLY B N 1
ATOM 1802 C CA . GLY B 1 112 ? 20.703 -12.328 -5.422 1 93.06 112 GLY B CA 1
ATOM 1803 C C . GLY B 1 112 ? 19.375 -12.594 -6.109 1 93.06 112 GLY B C 1
ATOM 1804 O O . GLY B 1 112 ? 19.25 -12.406 -7.32 1 93.06 112 GLY B O 1
ATOM 1805 N N . VAL B 1 113 ? 18.422 -12.961 -5.293 1 95.06 113 VAL B N 1
ATOM 1806 C CA . VAL B 1 113 ? 17.109 -13.281 -5.848 1 95.06 113 VAL B CA 1
ATOM 1807 C C . VAL B 1 113 ? 16.078 -12.258 -5.371 1 95.06 113 VAL B C 1
ATOM 1809 O O . VAL B 1 113 ? 16.078 -11.883 -4.199 1 95.06 113 VAL B O 1
ATOM 1812 N N . TRP B 1 114 ? 15.234 -11.828 -6.289 1 94.44 114 TRP B N 1
ATOM 1813 C CA . TRP B 1 114 ? 14.188 -10.867 -5.945 1 94.44 114 TRP B CA 1
ATOM 1814 C C . TRP B 1 114 ? 12.945 -11.57 -5.426 1 94.44 114 TRP B C 1
ATOM 1816 O O . TRP B 1 114 ? 12.508 -12.578 -5.992 1 94.44 114 TRP B O 1
ATOM 1826 N N . PHE B 1 115 ? 12.406 -11.016 -4.273 1 97.56 115 PHE B N 1
ATOM 1827 C CA . PHE B 1 115 ? 11.18 -11.484 -3.646 1 97.56 115 PHE B CA 1
ATOM 1828 C C . PHE B 1 115 ? 10.227 -10.32 -3.383 1 97.56 115 PHE B C 1
ATOM 1830 O O . PHE B 1 115 ? 10.656 -9.172 -3.295 1 97.56 115 PHE B O 1
ATOM 1837 N N . ILE B 1 116 ? 8.977 -10.648 -3.35 1 98.38 116 ILE B N 1
ATOM 1838 C CA . ILE B 1 116 ? 8.039 -9.688 -2.781 1 98.38 116 ILE B CA 1
ATOM 1839 C C . ILE B 1 116 ? 8.219 -9.625 -1.268 1 98.38 116 ILE B C 1
ATOM 1841 O O . ILE B 1 116 ? 8.305 -10.656 -0.601 1 98.38 116 ILE B O 1
ATOM 1845 N N . TYR B 1 117 ? 8.32 -8.438 -0.749 1 97.5 117 TYR B N 1
ATOM 1846 C CA . TYR B 1 117 ? 8.539 -8.25 0.681 1 97.5 117 TYR B CA 1
ATOM 1847 C C . TYR B 1 117 ? 7.297 -7.68 1.352 1 97.5 117 TYR B C 1
ATOM 1849 O O . TYR B 1 117 ? 6.93 -8.102 2.451 1 97.5 117 TYR B O 1
ATOM 1857 N N . ILE B 1 118 ? 6.652 -6.77 0.754 1 98.38 118 ILE B N 1
ATOM 1858 C CA . ILE B 1 118 ? 5.402 -6.176 1.218 1 98.38 118 ILE B CA 1
ATOM 1859 C C . ILE B 1 118 ? 4.402 -6.121 0.067 1 98.38 118 ILE B C 1
ATOM 1861 O O . ILE B 1 118 ? 4.758 -5.75 -1.055 1 98.38 118 ILE B O 1
ATOM 1865 N N . ASP B 1 119 ? 3.168 -6.539 0.302 1 98.94 119 ASP B N 1
ATOM 1866 C CA . ASP B 1 119 ? 2.037 -6.441 -0.615 1 98.94 119 ASP B CA 1
ATOM 1867 C C . ASP B 1 119 ? 0.842 -5.77 0.059 1 98.94 119 ASP B C 1
ATOM 1869 O O . ASP B 1 119 ? 0.251 -6.328 0.986 1 98.94 119 ASP B O 1
ATOM 1873 N N . ILE B 1 120 ? 0.493 -4.586 -0.369 1 98.94 120 ILE B N 1
ATOM 1874 C CA . ILE B 1 120 ? -0.742 -3.945 0.068 1 98.94 120 ILE B CA 1
ATOM 1875 C C . ILE B 1 120 ? -1.632 -3.662 -1.141 1 98.94 120 ILE B C 1
ATOM 1877 O O . ILE B 1 120 ? -1.142 -3.264 -2.199 1 98.94 120 ILE B O 1
ATOM 1881 N N . PHE B 1 121 ? -2.889 -3.848 -0.904 1 98.88 121 PHE B N 1
ATOM 1882 C CA . PHE B 1 121 ? -3.832 -3.631 -1.995 1 98.88 121 PHE B CA 1
ATOM 1883 C C . PHE B 1 121 ? -5.195 -3.215 -1.457 1 98.88 121 PHE B C 1
ATOM 1885 O O . PHE B 1 121 ? -5.496 -3.432 -0.282 1 98.88 121 PHE B O 1
ATOM 1892 N N . ASN B 1 122 ? -5.969 -2.537 -2.273 1 98.62 122 ASN B N 1
ATOM 1893 C CA . ASN B 1 122 ? -7.359 -2.227 -1.96 1 98.62 122 ASN B CA 1
ATOM 1894 C C . ASN B 1 122 ? -8.203 -2.084 -3.225 1 98.62 122 ASN B C 1
ATOM 1896 O O . ASN B 1 122 ? -7.66 -1.933 -4.32 1 98.62 122 ASN B O 1
ATOM 1900 N N . LYS B 1 123 ? -9.5 -2.252 -2.965 1 97.38 123 LYS B N 1
ATOM 1901 C CA . LYS B 1 123 ? -10.453 -2.273 -4.07 1 97.38 123 LYS B CA 1
ATOM 1902 C C . LYS B 1 123 ? -10.695 -0.869 -4.617 1 97.38 123 LYS B C 1
ATOM 1904 O O . LYS B 1 123 ? -10.805 0.091 -3.85 1 97.38 123 LYS B O 1
ATOM 1909 N N . SER B 1 124 ? -10.734 -0.771 -5.867 1 94.94 124 SER B N 1
ATOM 1910 C CA . SER B 1 124 ? -11.203 0.455 -6.504 1 94.94 124 SER B CA 1
ATOM 1911 C C . SER B 1 124 ? -12.727 0.526 -6.516 1 94.94 124 SER B C 1
ATOM 1913 O O . SER B 1 124 ? -13.406 -0.445 -6.168 1 94.94 124 SER B O 1
ATOM 1915 N N . LYS B 1 125 ? -13.352 1.739 -6.82 1 74 125 LYS B N 1
ATOM 1916 C CA . LYS B 1 125 ? -14.805 1.838 -6.836 1 74 125 LYS B CA 1
ATOM 1917 C C . LYS B 1 125 ? -15.43 0.694 -7.633 1 74 125 LYS B C 1
ATOM 1919 O O . LYS B 1 125 ? -14.914 0.316 -8.688 1 74 125 LYS B O 1
ATOM 1924 N N . ALA B 1 126 ? -16.266 -0.235 -6.82 1 53 126 ALA B N 1
ATOM 1925 C CA . ALA B 1 126 ? -17.172 -1.105 -7.551 1 53 126 ALA B CA 1
ATOM 1926 C C . ALA B 1 126 ? -18.266 -0.294 -8.242 1 53 126 ALA B C 1
ATOM 1928 O O . ALA B 1 126 ? -18.641 0.782 -7.77 1 53 126 ALA B O 1
#

InterPro domains:
  IPR027843 Domain of unknown function DUF4440 [PF14534] (8-114)
  IPR032710 NTF2-like domain superfamily [SSF54427] (1-122)

pLDDT: mean 94.71, std 8.55, range [53.0, 98.94]

Sequence (252 aa):
MADAKALIAAQNQKFMACFKANDMKGLANLFTEDGKIMPPGSDTRHGREGVQHVLSSYRMALGVTTLKLKSEEVGPMGSDVMYDRGIYTSNSEDGTVADAGKYVLIFKKVGGVWFIYIDIFNKSKAMADAKALIAAQNQKFMACFKANDMKGLANLFTEDGKIMPPGSDTRHGREGVQHVLSSYRMALGVTTLKLKSEEVGPMGSDVMYDRGIYTSNSEDGTVADAGKYVLIFKKVGGVWFIYIDIFNKSKA

Secondary structure (DSSP, 8-state):
-HHHHHHHHHHHHHHHHHHHTT-HHHHHTTEEEEEEEE-TTSPPEEHHHHHHHHHHHHHHHHTEEEEEEEEEEEEESSSSEEEEEEEEEEEETTS-EEEEEEEEEEEEEETTEEEEEEEEEEEPP-/-HHHHHHHHHHHHHHHHHHHTT-HHHHHTTEEEEEEEE-TTSPPEEHHHHHHHHHHHHHHHHTEEEEEEEEEEEEEETTTEEEEEEEEEEEETTS-EEEEEEEEEEEEEETTEEEEEEEEEEE---

Foldseek 3Di:
DVVQVVVVVVLQVQLQVCQLVVVLLSNLVLADQFAWEAEPPDHIATGSVRSSVVSNCVCVVQQFRGKDWDFPDKDDPDDFKIKTKTKMWTAHPVGDTRFIWIKMWMWGADPNDIGTRYIYIDTDDD/DVVQVVVVVVLQVQLQVCQLVVVLLSNLVLADQFAWEPEPPDHIATGSVRSSVVSNCVCVVQQFRGKDWDFPDKDDPDPFKIKTKTKMWTHHPVGDTRFIWIKMWMWGADPNDIGTRYIYIDTDDD

Solvent-accessible surface area (backbone atoms only — not comparable to full-atom values): 12343 Å² total; per-residue (Å²): 108,74,62,54,52,54,51,49,51,53,53,51,50,52,44,31,50,22,50,49,69,64,31,45,67,63,38,22,64,44,29,34,75,79,10,35,29,36,50,60,54,35,67,75,28,61,20,34,65,31,36,26,50,52,54,49,48,48,31,61,76,64,52,37,42,40,50,44,76,45,78,74,45,69,44,72,16,37,96,48,26,34,40,40,34,30,37,36,42,29,18,25,86,88,63,48,78,71,45,47,28,37,37,42,36,32,31,34,53,57,94,91,38,80,20,39,35,38,39,38,39,35,44,22,54,129,106,73,62,54,52,54,51,50,50,53,52,51,49,53,44,31,50,21,49,48,69,67,32,45,68,63,38,19,63,46,29,34,72,80,10,36,30,36,50,60,55,33,66,75,27,61,21,33,67,31,36,28,49,53,54,50,49,50,31,61,75,64,52,38,44,41,50,45,78,46,80,73,43,66,42,85,9,41,96,47,24,32,40,40,34,30,37,38,40,28,17,25,85,87,62,49,76,71,46,46,27,37,36,43,36,33,32,33,52,55,94,89,39,79,20,39,36,37,40,38,40,35,44,22,56,128

Organism: Branchiostoma lanceolatum (NCBI:txid7740)

Nearest PDB structures (foldseek):
  3hx8-assembly2_C  TM=8.799E-01  e=5.121E-13  Mesorhizobium loti
  5ien-assembly2_B  TM=8.697E-01  e=2.521E-11  synthetic construct
  5ien-assembly1_A  TM=8.682E-01  e=4.135E-11  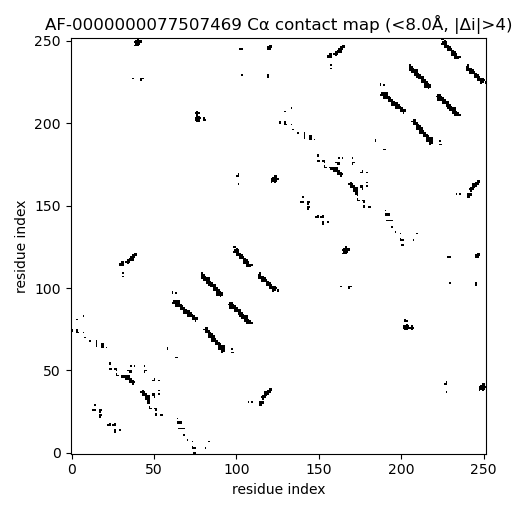synthetic construct
  4i4k-assembly1_A  TM=8.426E-01  e=6.197E-09  Streptomyces globisporus C-1027
  3ef8-assembly1_A  TM=7.601E-01  e=1.748E-07  Novosphingobium aromaticivorans DSM 12444